Protein AF-X1RLQ7-F1 (afdb_monomer)

Structure (mmCIF, N/CA/C/O backbone):
data_AF-X1RLQ7-F1
#
_entry.id   AF-X1RLQ7-F1
#
loop_
_atom_site.group_PDB
_atom_site.id
_atom_site.type_symbol
_atom_site.label_atom_id
_atom_site.label_alt_id
_atom_site.label_comp_id
_atom_site.label_asym_id
_atom_site.label_entity_id
_atom_site.label_seq_id
_atom_site.pdbx_PDB_ins_code
_atom_site.Cartn_x
_atom_site.Cartn_y
_atom_site.Cartn_z
_atom_site.occupancy
_atom_site.B_iso_or_equiv
_atom_site.auth_seq_id
_atom_site.auth_comp_id
_atom_site.auth_asym_id
_atom_site.auth_atom_id
_atom_site.pdbx_PDB_model_num
ATOM 1 N N . MET A 1 1 ? 13.575 -29.690 31.258 1.00 61.22 1 MET A N 1
ATOM 2 C CA . MET A 1 1 ? 13.373 -28.663 30.211 1.00 61.22 1 MET A CA 1
ATOM 3 C C . MET A 1 1 ? 13.684 -27.314 30.832 1.00 61.22 1 MET A C 1
ATOM 5 O O . MET A 1 1 ? 13.073 -26.993 31.843 1.00 61.22 1 MET A O 1
ATOM 9 N N . GLN A 1 2 ? 14.669 -26.575 30.320 1.00 47.53 2 GLN A N 1
ATOM 10 C CA . GLN A 1 2 ? 14.924 -25.220 30.816 1.00 47.53 2 GLN A CA 1
ATOM 11 C C . GLN A 1 2 ? 13.822 -24.277 30.307 1.00 47.53 2 GLN A C 1
ATOM 13 O O . GLN A 1 2 ? 13.445 -24.383 29.136 1.00 47.53 2 GLN A O 1
ATOM 18 N N . PRO A 1 3 ? 13.277 -23.384 31.151 1.00 53.62 3 PRO A N 1
ATOM 19 C CA . PRO A 1 3 ? 12.331 -22.378 30.693 1.00 53.62 3 PRO A CA 1
ATOM 20 C C . PRO A 1 3 ? 13.017 -21.480 29.661 1.00 53.62 3 PRO A C 1
ATOM 22 O O . PRO A 1 3 ? 14.143 -21.028 29.873 1.00 53.62 3 PRO A O 1
ATOM 25 N N . LEU A 1 4 ? 12.339 -21.234 28.536 1.00 55.34 4 LEU A N 1
ATOM 26 C CA . LEU A 1 4 ? 12.819 -20.294 27.527 1.00 55.34 4 LEU A CA 1
ATOM 27 C C . LEU A 1 4 ? 13.099 -18.941 28.201 1.00 55.34 4 LEU A C 1
ATOM 29 O O . LEU A 1 4 ? 12.265 -18.483 28.992 1.00 55.34 4 LEU A O 1
ATOM 33 N N . PRO A 1 5 ? 14.241 -18.293 27.906 1.00 60.47 5 PRO A N 1
ATOM 34 C CA . PRO A 1 5 ? 14.571 -17.005 28.493 1.00 60.47 5 PRO A CA 1
ATOM 35 C C . PRO A 1 5 ? 13.421 -16.035 28.233 1.00 60.47 5 PRO A C 1
ATOM 37 O O . PRO A 1 5 ? 12.900 -15.953 27.116 1.00 60.47 5 PRO A O 1
ATOM 40 N N . ALA A 1 6 ? 12.992 -15.335 29.285 1.00 65.88 6 ALA A N 1
ATOM 41 C CA . ALA A 1 6 ? 11.900 -14.381 29.207 1.00 65.88 6 ALA A CA 1
ATOM 42 C C . ALA A 1 6 ? 12.154 -13.438 28.025 1.00 65.88 6 ALA A C 1
ATOM 44 O O . ALA A 1 6 ? 13.136 -12.697 28.029 1.00 65.88 6 ALA A O 1
ATOM 45 N N . VAL A 1 7 ? 11.289 -13.502 27.003 1.00 60.47 7 VAL A N 1
ATOM 46 C CA . VAL A 1 7 ? 11.367 -12.644 25.811 1.00 60.47 7 VAL A CA 1
ATOM 47 C C . VAL A 1 7 ? 11.664 -11.220 26.266 1.00 60.47 7 VAL A C 1
ATOM 49 O O . VAL A 1 7 ? 10.840 -10.626 26.972 1.00 60.47 7 VAL A O 1
ATOM 52 N N . ASN A 1 8 ? 12.851 -10.734 25.883 1.00 73.19 8 ASN A N 1
ATOM 53 C CA . ASN A 1 8 ? 13.451 -9.488 26.347 1.00 73.19 8 ASN A CA 1
ATOM 54 C C . ASN A 1 8 ? 12.405 -8.358 26.333 1.00 73.19 8 ASN A C 1
ATOM 56 O O . ASN A 1 8 ? 11.654 -8.206 25.362 1.00 73.19 8 ASN A O 1
ATOM 60 N N . SER A 1 9 ? 12.323 -7.583 27.416 1.00 75.19 9 SER A N 1
ATOM 61 C CA . SER A 1 9 ? 11.326 -6.517 27.599 1.00 75.19 9 SER A CA 1
ATOM 62 C C . SER A 1 9 ? 11.301 -5.526 26.421 1.00 75.19 9 SER A C 1
ATOM 64 O O . SER A 1 9 ? 10.236 -5.015 26.067 1.00 75.19 9 SER A O 1
ATOM 66 N N . THR A 1 10 ? 12.435 -5.349 25.738 1.00 74.69 10 THR A N 1
ATOM 67 C CA . THR A 1 10 ? 12.584 -4.580 24.494 1.00 74.69 10 THR A CA 1
ATOM 68 C C . THR A 1 10 ? 11.750 -5.137 23.334 1.00 74.69 10 THR A C 1
ATOM 70 O O . THR A 1 10 ? 11.008 -4.387 22.701 1.00 74.69 10 THR A O 1
ATOM 73 N N . LEU A 1 11 ? 11.774 -6.452 23.086 1.00 71.06 11 LEU A N 1
ATOM 74 C CA . LEU A 1 11 ? 10.982 -7.082 22.018 1.00 71.06 11 LEU A CA 1
ATOM 75 C C . LEU A 1 11 ? 9.476 -6.937 22.268 1.00 71.06 11 LEU A C 1
ATOM 77 O O . LEU A 1 11 ? 8.699 -6.750 21.331 1.00 71.06 11 LEU A O 1
ATOM 81 N N . ARG A 1 12 ? 9.047 -6.971 23.537 1.00 72.50 12 ARG A N 1
ATOM 82 C CA . ARG A 1 12 ? 7.641 -6.721 23.895 1.00 72.50 12 ARG A CA 1
ATOM 83 C C . ARG A 1 12 ? 7.221 -5.281 23.607 1.00 72.50 12 ARG A C 1
ATOM 85 O O . ARG A 1 12 ? 6.080 -5.075 23.203 1.00 72.50 12 ARG A O 1
ATOM 92 N N . LYS A 1 13 ? 8.111 -4.301 23.802 1.00 75.06 13 LYS A N 1
ATOM 93 C CA . LYS A 1 13 ? 7.840 -2.889 23.483 1.00 75.06 13 LYS A CA 1
ATOM 94 C C . LYS A 1 13 ? 7.728 -2.672 21.972 1.00 75.06 13 LYS A C 1
ATOM 96 O O . LYS A 1 13 ? 6.747 -2.083 21.537 1.00 75.06 13 LYS A O 1
ATOM 101 N N . LEU A 1 14 ? 8.642 -3.241 21.181 1.00 72.31 14 LEU A N 1
ATOM 102 C CA . LEU A 1 14 ? 8.629 -3.130 19.714 1.00 72.31 14 LEU A CA 1
ATOM 103 C C . LEU A 1 14 ? 7.338 -3.670 19.076 1.00 72.31 14 LEU A C 1
ATOM 105 O O . LEU A 1 14 ? 6.803 -3.066 18.150 1.00 72.31 14 LEU A O 1
ATOM 109 N N . ARG A 1 15 ? 6.785 -4.764 19.615 1.00 70.06 15 ARG A N 1
ATOM 110 C CA . ARG A 1 15 ? 5.506 -5.343 19.153 1.00 70.06 15 ARG A CA 1
ATOM 111 C C . ARG A 1 15 ? 4.293 -4.443 19.403 1.00 70.06 15 ARG A C 1
ATOM 113 O O . ARG A 1 15 ? 3.277 -4.596 18.731 1.00 70.06 15 ARG A O 1
ATOM 120 N N . LYS A 1 16 ? 4.380 -3.543 20.386 1.00 74.31 16 LYS A N 1
ATOM 121 C CA . LYS A 1 16 ? 3.316 -2.594 20.743 1.00 74.31 16 LYS A CA 1
ATOM 122 C C . LYS A 1 16 ? 3.457 -1.254 20.025 1.00 74.31 16 LYS A C 1
ATOM 124 O O . LYS A 1 16 ? 2.546 -0.435 20.113 1.00 74.31 16 LYS A O 1
ATOM 129 N N . THR A 1 17 ? 4.570 -1.024 19.330 1.00 76.50 17 THR A N 1
ATOM 130 C CA . THR A 1 17 ? 4.743 0.159 18.493 1.00 76.50 17 THR A CA 1
ATOM 131 C C . THR A 1 17 ? 3.683 0.147 17.384 1.00 76.50 17 THR A C 1
ATOM 133 O O . THR A 1 17 ? 3.513 -0.887 16.727 1.00 76.50 17 THR A O 1
ATOM 136 N N . PRO A 1 18 ? 2.967 1.262 17.160 1.00 78.56 18 PRO A N 1
ATOM 137 C CA . PRO A 1 18 ? 1.991 1.351 16.083 1.00 78.56 18 PRO A CA 1
ATOM 138 C C . PRO A 1 18 ? 2.625 1.066 14.721 1.00 78.56 18 PRO A C 1
ATOM 140 O O . PRO A 1 18 ? 3.740 1.512 14.444 1.00 78.56 18 PRO A O 1
ATOM 143 N N . PHE A 1 19 ? 1.904 0.360 13.851 1.00 76.06 19 PHE A N 1
ATOM 144 C CA . PHE A 1 19 ? 2.432 -0.036 12.543 1.00 76.06 19 PHE A CA 1
ATOM 145 C C . PHE A 1 19 ? 2.889 1.159 11.699 1.00 76.06 19 PHE A C 1
ATOM 147 O O . PHE A 1 19 ? 3.895 1.055 11.014 1.00 76.06 19 PHE A O 1
ATOM 154 N N . PHE A 1 20 ? 2.213 2.311 11.750 1.00 75.69 20 PHE A N 1
ATOM 155 C CA . PHE A 1 20 ? 2.612 3.472 10.942 1.00 75.69 20 PHE A CA 1
ATOM 156 C C . PHE A 1 20 ? 4.056 3.927 11.221 1.00 75.69 20 PHE A C 1
ATOM 158 O O . PHE A 1 20 ? 4.725 4.414 10.318 1.00 75.69 20 PHE A O 1
ATOM 165 N N . VAL A 1 21 ? 4.567 3.727 12.445 1.00 81.19 21 VAL A N 1
ATOM 166 C CA . VAL A 1 21 ? 5.972 4.019 12.769 1.00 81.19 21 VAL A CA 1
ATOM 167 C C . VAL A 1 21 ? 6.874 3.073 11.985 1.00 81.19 21 VAL A C 1
ATOM 169 O O . VAL A 1 21 ? 7.846 3.506 11.379 1.00 81.19 21 VAL A O 1
ATOM 172 N N . TRP A 1 22 ? 6.517 1.789 11.941 1.00 81.62 22 TRP A N 1
ATOM 173 C CA . TRP A 1 22 ? 7.210 0.793 11.129 1.00 81.62 22 TRP A CA 1
ATOM 174 C C . TRP A 1 22 ? 7.111 1.084 9.632 1.00 81.62 22 TRP A C 1
ATOM 176 O O . TRP A 1 22 ? 8.091 0.875 8.926 1.00 81.62 22 TRP A O 1
ATOM 186 N N . LEU A 1 23 ? 5.982 1.618 9.158 1.00 84.00 23 LEU A N 1
ATOM 187 C CA . LEU A 1 23 ? 5.820 2.047 7.770 1.00 84.00 23 LEU A CA 1
ATOM 188 C C . LEU A 1 23 ? 6.787 3.187 7.424 1.00 84.00 23 LEU A C 1
ATOM 190 O O . LEU A 1 23 ? 7.499 3.079 6.433 1.00 84.00 23 LEU A O 1
ATOM 194 N N . ILE A 1 24 ? 6.874 4.230 8.258 1.00 87.38 24 ILE A N 1
ATOM 195 C CA . ILE A 1 24 ? 7.826 5.335 8.057 1.00 87.38 24 ILE A CA 1
ATOM 196 C C . ILE A 1 24 ? 9.273 4.834 8.102 1.00 87.38 24 ILE A C 1
ATOM 198 O O . ILE A 1 24 ? 10.073 5.201 7.242 1.00 87.38 24 ILE A O 1
ATOM 202 N N . LEU A 1 25 ? 9.613 3.969 9.064 1.00 87.12 25 LEU A N 1
ATOM 203 C CA . LEU A 1 25 ? 10.948 3.371 9.153 1.00 87.12 25 LEU A CA 1
ATOM 204 C C . LEU A 1 25 ? 11.274 2.529 7.911 1.00 87.12 25 LEU A C 1
ATOM 206 O O . LEU A 1 25 ? 12.372 2.638 7.374 1.00 87.12 25 LEU A O 1
ATOM 210 N N . GLY A 1 26 ? 10.317 1.736 7.424 1.00 86.50 26 GLY A N 1
ATOM 211 C CA . GLY A 1 26 ? 10.454 0.959 6.193 1.00 86.50 26 GLY A CA 1
ATOM 212 C C . GLY A 1 26 ? 10.637 1.849 4.963 1.00 86.50 26 GLY A C 1
ATOM 213 O O . GLY A 1 26 ? 11.555 1.627 4.180 1.00 86.50 26 GLY A O 1
ATOM 214 N N . GLN A 1 27 ? 9.830 2.904 4.825 1.00 89.38 27 GLN A N 1
ATOM 215 C CA . GLN A 1 27 ? 9.959 3.892 3.749 1.00 89.38 27 GLN A CA 1
ATOM 216 C C . GLN A 1 27 ? 11.317 4.604 3.794 1.00 89.38 27 GLN A C 1
ATOM 218 O O . GLN A 1 27 ? 11.967 4.738 2.762 1.00 89.38 27 GLN A O 1
ATOM 223 N N . SER A 1 28 ? 11.786 4.989 4.984 1.00 90.12 28 SER A N 1
ATOM 224 C CA . SER A 1 28 ? 13.102 5.614 5.176 1.00 90.12 28 SER A CA 1
ATOM 225 C C . SER A 1 28 ? 14.246 4.660 4.829 1.00 90.12 28 SER A C 1
ATOM 227 O O . SER A 1 28 ? 15.216 5.062 4.191 1.00 90.12 28 SER A O 1
ATOM 229 N N . PHE A 1 29 ? 14.127 3.379 5.190 1.00 89.12 29 PHE A N 1
ATOM 230 C CA . PHE A 1 29 ? 15.104 2.362 4.813 1.00 89.12 29 PHE A CA 1
ATOM 231 C C . PHE A 1 29 ? 15.184 2.193 3.290 1.00 89.12 29 PHE A C 1
ATOM 233 O O . PHE A 1 29 ? 16.280 2.229 2.730 1.00 89.12 29 PHE A O 1
ATOM 240 N N . ILE A 1 30 ? 14.040 2.081 2.604 1.00 88.00 30 ILE A N 1
ATOM 241 C CA . ILE A 1 30 ? 13.989 1.994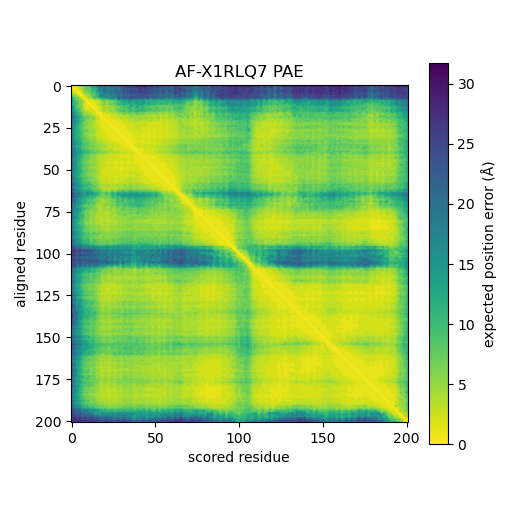 1.133 1.00 88.00 30 ILE A CA 1
ATOM 242 C C . ILE A 1 30 ? 14.554 3.276 0.505 1.00 88.00 30 ILE A C 1
ATOM 244 O O . ILE A 1 30 ? 15.303 3.206 -0.462 1.00 88.00 30 ILE A O 1
ATOM 248 N N . PHE A 1 31 ? 14.262 4.446 1.077 1.00 91.31 31 PHE A N 1
ATOM 249 C CA . PHE A 1 31 ? 14.748 5.734 0.579 1.00 91.31 31 PHE A CA 1
ATOM 250 C C . PHE A 1 31 ? 16.280 5.811 0.569 1.00 91.31 31 PHE A C 1
ATOM 252 O O . PHE A 1 31 ? 16.880 6.194 -0.438 1.00 91.31 31 PHE A O 1
ATOM 259 N N . VAL A 1 32 ? 16.916 5.416 1.676 1.00 92.12 32 VAL A N 1
ATOM 260 C CA . VAL A 1 32 ? 18.382 5.417 1.813 1.00 92.12 32 VAL A CA 1
ATOM 261 C C . VAL A 1 32 ? 19.022 4.339 0.938 1.00 92.12 32 VAL A C 1
ATOM 263 O O . VAL A 1 32 ? 20.085 4.561 0.366 1.00 92.12 32 VAL A O 1
ATOM 266 N N . THR A 1 33 ? 18.375 3.180 0.809 1.00 89.88 33 THR A N 1
ATOM 267 C CA . THR A 1 33 ? 18.898 2.051 0.023 1.00 89.88 33 THR A CA 1
ATOM 268 C C . THR A 1 33 ? 18.562 2.124 -1.467 1.00 89.88 33 THR A C 1
ATOM 270 O O . THR A 1 33 ? 19.088 1.319 -2.232 1.00 89.88 33 THR A O 1
ATOM 273 N N . ALA A 1 34 ? 17.766 3.107 -1.909 1.00 88.38 34 ALA A N 1
ATOM 274 C CA . ALA A 1 34 ? 17.341 3.272 -3.301 1.00 88.38 34 ALA A CA 1
ATOM 275 C C . ALA A 1 34 ? 18.493 3.191 -4.328 1.00 88.38 34 ALA A C 1
ATOM 277 O O . ALA A 1 34 ? 18.337 2.435 -5.288 1.00 88.38 34 ALA A O 1
ATOM 278 N N . PRO A 1 35 ? 19.663 3.843 -4.135 1.00 91.25 35 PRO A N 1
ATOM 279 C CA . PRO A 1 35 ? 20.778 3.743 -5.083 1.00 91.25 35 PRO A CA 1
ATOM 280 C C . PRO A 1 35 ? 21.358 2.331 -5.238 1.00 91.25 35 PRO A C 1
ATOM 282 O O . PRO A 1 35 ? 21.992 2.040 -6.246 1.00 91.25 35 PRO A O 1
ATOM 285 N N . ALA A 1 36 ? 21.173 1.465 -4.238 1.00 87.69 36 ALA A N 1
ATOM 286 C CA . ALA A 1 36 ? 21.674 0.094 -4.248 1.00 87.69 36 ALA A CA 1
ATOM 287 C C . ALA A 1 36 ? 20.666 -0.913 -4.827 1.00 87.69 36 ALA A C 1
ATOM 289 O O . ALA A 1 36 ? 21.068 -2.000 -5.232 1.00 87.69 36 ALA A O 1
ATOM 290 N N . ILE A 1 37 ? 19.369 -0.584 -4.834 1.00 83.31 37 ILE A N 1
ATOM 291 C CA . ILE A 1 37 ? 18.300 -1.531 -5.196 1.00 83.31 37 ILE A CA 1
ATOM 292 C C . ILE A 1 37 ? 17.561 -1.171 -6.486 1.00 83.31 37 ILE A C 1
ATOM 294 O O . ILE A 1 37 ? 16.892 -2.041 -7.037 1.00 83.31 37 ILE A O 1
ATOM 298 N N . ALA A 1 38 ? 17.659 0.074 -6.961 1.00 84.81 38 ALA A N 1
ATOM 299 C CA . ALA A 1 38 ? 16.985 0.552 -8.166 1.00 84.81 38 ALA A CA 1
ATOM 300 C C . ALA A 1 38 ? 17.991 0.928 -9.274 1.00 84.81 38 ALA A C 1
ATOM 302 O O . ALA A 1 38 ? 19.104 1.364 -8.968 1.00 84.81 38 ALA A O 1
ATOM 303 N N . PRO A 1 39 ? 17.611 0.813 -10.562 1.00 85.69 39 PRO A N 1
ATOM 304 C CA . PRO A 1 39 ? 18.398 1.336 -11.675 1.00 85.69 39 PRO A CA 1
ATOM 305 C C . PRO A 1 39 ? 18.705 2.831 -11.491 1.00 85.69 39 PRO A C 1
ATOM 307 O O . PRO A 1 39 ? 17.817 3.565 -11.047 1.00 85.69 39 PRO A O 1
ATOM 310 N N . PRO A 1 40 ? 19.905 3.323 -11.865 1.00 87.44 40 PRO A N 1
ATOM 311 C CA . PRO A 1 40 ? 20.309 4.713 -11.626 1.00 87.44 40 PRO A CA 1
ATOM 312 C C . PRO A 1 40 ? 19.311 5.772 -12.121 1.00 87.44 40 PRO A C 1
ATOM 314 O O . PRO A 1 40 ? 19.134 6.799 -11.469 1.00 87.44 40 PRO A O 1
ATOM 317 N N . ASN A 1 41 ? 18.617 5.513 -13.233 1.00 88.56 41 ASN A N 1
ATOM 318 C CA . ASN A 1 41 ? 17.606 6.406 -13.805 1.00 88.56 41 ASN A CA 1
ATOM 319 C C . ASN A 1 41 ? 16.282 6.450 -13.013 1.00 88.56 41 ASN A C 1
ATOM 321 O O . ASN A 1 41 ? 15.519 7.396 -13.178 1.00 88.56 41 ASN A O 1
ATOM 325 N N . GLU A 1 42 ? 16.007 5.472 -12.144 1.00 85.31 42 GLU A N 1
ATOM 326 C CA . GLU A 1 42 ? 14.782 5.401 -11.331 1.00 85.31 42 GLU A CA 1
ATOM 327 C C . GLU A 1 42 ? 14.999 5.848 -9.875 1.00 85.31 42 GLU A C 1
ATOM 329 O O . GLU A 1 42 ? 14.026 6.095 -9.163 1.00 85.31 42 GLU A O 1
ATOM 334 N N . VAL A 1 43 ? 16.251 5.988 -9.416 1.00 87.19 43 VAL A N 1
ATOM 335 C CA . VAL A 1 43 ? 16.579 6.314 -8.012 1.00 87.19 43 VAL A CA 1
ATOM 336 C C . VAL A 1 43 ? 15.902 7.606 -7.558 1.00 87.19 43 VAL A C 1
ATOM 338 O O . VAL A 1 43 ? 15.221 7.613 -6.534 1.00 87.19 43 VAL A O 1
ATOM 341 N N . VAL A 1 44 ? 16.050 8.687 -8.332 1.00 90.44 44 VAL A N 1
ATOM 342 C CA . VAL A 1 44 ? 15.478 10.000 -7.988 1.00 90.44 44 VAL A CA 1
ATOM 343 C C . VAL A 1 44 ? 13.957 9.920 -7.935 1.00 90.44 44 VAL A C 1
ATOM 345 O O . VAL A 1 44 ? 13.349 10.395 -6.981 1.00 90.44 44 VAL A O 1
ATOM 348 N N . ARG A 1 45 ? 13.338 9.256 -8.915 1.00 86.75 45 ARG A N 1
ATOM 349 C CA . ARG A 1 45 ? 11.884 9.080 -8.974 1.00 86.75 45 ARG A CA 1
ATOM 350 C C . ARG A 1 45 ? 11.362 8.290 -7.772 1.00 86.75 45 ARG A C 1
ATOM 352 O O . ARG A 1 45 ? 10.388 8.712 -7.149 1.00 86.75 45 ARG A O 1
ATOM 359 N N . LEU A 1 46 ? 12.021 7.185 -7.418 1.00 87.12 46 LEU A N 1
ATOM 360 C CA . LEU A 1 46 ? 11.679 6.370 -6.251 1.00 87.12 46 LEU A CA 1
ATOM 361 C C . LEU A 1 46 ? 11.812 7.175 -4.952 1.00 87.12 46 LEU A C 1
ATOM 363 O O . LEU A 1 46 ? 10.904 7.163 -4.122 1.00 87.12 46 LEU A O 1
ATOM 367 N N . GLN A 1 47 ? 12.912 7.913 -4.792 1.00 90.25 47 GLN A N 1
ATOM 368 C CA . GLN A 1 47 ? 13.137 8.772 -3.632 1.00 90.25 47 GLN A CA 1
ATOM 369 C C . GLN A 1 47 ? 12.087 9.881 -3.530 1.00 90.25 47 GLN A C 1
ATOM 371 O O . GLN A 1 47 ? 11.517 10.065 -2.458 1.00 90.25 47 GLN A O 1
ATOM 376 N N . SER A 1 48 ? 11.756 10.564 -4.630 1.00 89.38 48 SER A N 1
ATOM 377 C CA . SER A 1 48 ? 10.696 11.578 -4.651 1.00 89.38 48 SER A CA 1
ATOM 378 C C . SER A 1 48 ? 9.341 10.998 -4.245 1.00 89.38 48 SER A C 1
ATOM 380 O O . SER A 1 48 ? 8.659 11.581 -3.402 1.00 89.38 48 SER A O 1
ATOM 382 N N . ALA A 1 49 ? 8.965 9.831 -4.780 1.00 86.44 49 ALA A N 1
ATOM 383 C CA . ALA A 1 49 ? 7.716 9.170 -4.412 1.00 86.44 49 ALA A CA 1
ATOM 384 C C . ALA A 1 49 ? 7.689 8.802 -2.918 1.00 86.44 49 ALA A C 1
ATOM 386 O O . ALA A 1 49 ? 6.718 9.097 -2.222 1.00 86.44 49 ALA A O 1
ATOM 387 N N . LEU A 1 50 ? 8.778 8.229 -2.394 1.00 89.50 50 LEU A N 1
ATOM 388 C CA . LEU A 1 50 ? 8.920 7.916 -0.970 1.00 89.50 50 LEU A CA 1
ATOM 389 C C . LEU A 1 50 ? 8.819 9.163 -0.092 1.00 89.50 50 LEU A C 1
ATOM 391 O O . LEU A 1 50 ? 8.125 9.128 0.921 1.00 89.50 50 LEU A O 1
ATOM 395 N N . THR A 1 51 ? 9.460 10.269 -0.473 1.00 90.94 51 THR A N 1
ATOM 396 C CA . THR A 1 51 ? 9.353 11.543 0.248 1.00 90.94 51 THR A CA 1
ATOM 397 C C . THR A 1 51 ? 7.907 12.016 0.317 1.00 90.94 51 THR A C 1
ATOM 399 O O . THR A 1 51 ? 7.436 12.359 1.401 1.00 90.94 51 THR A O 1
ATOM 402 N N . VAL A 1 52 ? 7.180 11.985 -0.803 1.00 87.44 52 VAL A N 1
ATOM 403 C CA . VAL A 1 52 ? 5.764 12.371 -0.840 1.00 87.44 52 VAL A CA 1
ATOM 404 C C . VAL A 1 52 ? 4.934 11.471 0.075 1.00 87.44 52 VAL A C 1
ATOM 406 O O . VAL A 1 52 ? 4.199 11.984 0.918 1.00 87.44 52 VAL A O 1
ATOM 409 N N . TYR A 1 53 ? 5.088 10.146 -0.007 1.00 87.00 53 TYR A N 1
ATOM 410 C CA . TYR A 1 53 ? 4.348 9.225 0.860 1.00 87.00 53 TYR A CA 1
ATOM 411 C C . TYR A 1 53 ? 4.702 9.381 2.343 1.00 87.00 53 TYR A C 1
ATOM 413 O O . TYR A 1 53 ? 3.800 9.313 3.179 1.00 87.00 53 TYR A O 1
ATOM 421 N N . MET A 1 54 ? 5.967 9.640 2.688 1.00 89.56 54 MET A N 1
ATOM 422 C CA . MET A 1 54 ? 6.380 9.915 4.068 1.00 89.56 54 MET A CA 1
ATOM 423 C C . MET A 1 54 ? 5.745 11.207 4.589 1.00 89.56 54 MET A C 1
ATOM 425 O O . MET A 1 54 ? 5.153 11.198 5.668 1.00 89.56 54 MET A O 1
ATOM 429 N N . ILE A 1 55 ? 5.809 12.299 3.815 1.00 88.81 55 ILE A N 1
ATOM 430 C CA . ILE A 1 55 ? 5.196 13.588 4.176 1.00 88.81 55 ILE A CA 1
ATOM 431 C C . ILE A 1 55 ? 3.691 13.421 4.362 1.00 88.81 55 ILE A C 1
ATOM 433 O O . ILE A 1 55 ? 3.161 13.843 5.387 1.00 88.81 55 ILE A O 1
ATOM 437 N N . LEU A 1 56 ? 3.011 12.774 3.413 1.00 85.00 56 LEU A N 1
ATOM 438 C CA . LEU A 1 56 ? 1.579 12.511 3.500 1.00 85.00 56 LEU A CA 1
ATOM 439 C C . LEU A 1 56 ? 1.257 11.680 4.744 1.00 85.00 56 LEU A C 1
ATOM 441 O O . LEU A 1 56 ? 0.423 12.085 5.547 1.00 85.00 56 LEU A O 1
ATOM 445 N N . THR A 1 57 ? 1.963 10.570 4.966 1.00 82.00 57 THR A N 1
ATOM 446 C CA . THR A 1 57 ? 1.748 9.694 6.129 1.00 82.00 57 THR A CA 1
ATOM 447 C C . THR A 1 57 ? 1.910 10.462 7.448 1.00 82.00 57 THR A C 1
ATOM 449 O O . THR A 1 57 ? 1.048 10.362 8.323 1.00 82.00 57 THR A O 1
ATOM 452 N N . VAL A 1 58 ? 2.959 11.281 7.584 1.00 84.44 58 VAL A N 1
ATOM 453 C CA . VAL A 1 58 ? 3.182 12.125 8.771 1.00 84.44 58 VAL A CA 1
ATOM 454 C C . VAL A 1 58 ? 2.103 13.200 8.907 1.00 84.44 58 VAL A C 1
ATOM 456 O O . VAL A 1 58 ? 1.537 13.358 9.989 1.00 84.44 58 VAL A O 1
ATOM 459 N N . ALA A 1 59 ? 1.778 13.918 7.829 1.00 83.81 59 ALA A N 1
ATOM 460 C CA . ALA A 1 59 ? 0.748 14.952 7.832 1.00 83.81 59 ALA A CA 1
ATOM 461 C C . ALA A 1 59 ? -0.603 14.377 8.273 1.00 83.81 59 ALA A C 1
ATOM 463 O O . ALA A 1 59 ? -1.253 14.940 9.151 1.00 83.81 59 ALA A O 1
ATOM 464 N N . PHE A 1 60 ? -0.987 13.208 7.756 1.00 77.56 60 PHE A N 1
ATOM 465 C CA . PHE A 1 60 ? -2.217 12.534 8.163 1.00 77.56 60 PHE A CA 1
ATOM 466 C C . PHE A 1 60 ? -2.202 12.128 9.633 1.00 77.56 60 PHE A C 1
ATOM 468 O O . PHE A 1 60 ? -3.202 12.310 10.323 1.00 77.56 60 PHE A O 1
ATOM 475 N N . MET A 1 61 ? -1.075 11.646 10.156 1.00 74.25 61 MET A N 1
ATOM 476 C CA . MET A 1 61 ? -0.972 11.341 11.582 1.00 74.25 61 MET A CA 1
ATOM 477 C C . MET A 1 61 ? -1.140 12.573 12.474 1.00 74.25 61 MET A C 1
ATOM 479 O O . MET A 1 61 ? -1.770 12.474 13.525 1.00 74.25 61 MET A O 1
ATOM 483 N N . VAL A 1 62 ? -0.565 13.712 12.080 1.00 79.38 62 VAL A N 1
ATOM 484 C CA . VAL A 1 62 ? -0.634 14.960 12.854 1.00 79.38 62 VAL A CA 1
ATOM 485 C C . VAL A 1 62 ? -2.029 15.579 12.772 1.00 79.38 62 VAL A C 1
ATOM 487 O O . VAL A 1 62 ? -2.567 16.031 13.783 1.00 79.38 62 VAL A O 1
ATOM 490 N N . LEU A 1 63 ? -2.636 15.580 11.584 1.00 77.38 63 LEU A N 1
ATOM 491 C CA . LEU A 1 63 ? -3.963 16.153 11.357 1.00 77.38 63 LEU A CA 1
ATOM 492 C C . LEU A 1 63 ? -5.080 15.307 11.980 1.00 77.38 63 LEU A C 1
ATOM 494 O O . LEU A 1 63 ? -6.144 15.841 12.311 1.00 77.38 63 LEU A O 1
ATOM 498 N N . GLN A 1 64 ? -4.848 14.009 12.195 1.00 72.50 64 GLN A N 1
ATOM 499 C CA . GLN A 1 64 ? -5.865 13.110 12.717 1.00 72.50 64 GLN A CA 1
ATOM 500 C C . GLN A 1 64 ? -6.002 13.189 14.245 1.00 72.50 64 GLN A C 1
ATOM 502 O O . GLN A 1 64 ? -5.488 12.362 15.000 1.00 72.50 64 GLN A O 1
ATOM 507 N N . LYS A 1 65 ? -6.771 14.186 14.709 1.00 67.88 65 LYS A N 1
ATOM 508 C CA . LYS A 1 65 ? -7.011 14.467 16.140 1.00 67.88 65 LYS A CA 1
ATOM 509 C C . LYS A 1 65 ? -7.620 13.287 16.908 1.00 67.88 65 LYS A C 1
ATOM 511 O O . LYS A 1 65 ? -7.342 13.117 18.093 1.00 67.88 65 LYS A O 1
ATOM 516 N N . LYS A 1 66 ? -8.454 12.469 16.256 1.00 73.19 66 LYS A N 1
ATOM 517 C CA . LYS A 1 66 ? -9.014 11.237 16.833 1.00 73.19 66 LYS A CA 1
ATOM 518 C C . LYS A 1 66 ? -8.295 10.034 16.244 1.00 73.19 66 LYS A C 1
ATOM 520 O O . LYS A 1 66 ? -8.499 9.712 15.079 1.00 73.19 66 LYS A O 1
ATOM 525 N N . LYS A 1 67 ? -7.494 9.340 17.059 1.00 70.38 67 LYS A N 1
ATOM 526 C CA . LYS A 1 67 ? -6.844 8.088 16.642 1.00 70.38 67 LYS A CA 1
ATOM 527 C C . LYS A 1 67 ? -7.912 7.082 16.219 1.00 70.38 67 LYS A C 1
ATOM 529 O O . LYS A 1 67 ? -8.665 6.604 17.067 1.00 70.38 67 LYS A O 1
ATOM 534 N N . LEU A 1 68 ? -7.964 6.765 14.929 1.00 75.19 68 LEU A N 1
ATOM 535 C CA . LEU A 1 68 ? -8.888 5.761 14.409 1.00 75.19 68 LEU A CA 1
ATOM 536 C C . LEU A 1 68 ? -8.510 4.379 14.965 1.00 75.19 68 LEU A C 1
ATOM 538 O O . LEU A 1 68 ? -7.321 4.132 15.193 1.00 75.19 68 LEU A O 1
ATOM 542 N N . PRO A 1 69 ? -9.473 3.461 15.172 1.00 74.69 69 PRO A N 1
ATOM 543 C CA . PRO A 1 69 ? -9.199 2.143 15.751 1.00 74.69 69 PRO A CA 1
ATOM 544 C C . PRO A 1 69 ? -8.076 1.384 15.034 1.00 74.69 69 PRO A C 1
ATOM 546 O O . PRO A 1 69 ? -7.241 0.741 15.664 1.00 74.69 69 PRO A O 1
ATOM 549 N N . TRP A 1 70 ? -7.991 1.525 13.711 1.00 74.12 70 TRP A N 1
ATOM 550 C CA . TRP A 1 70 ? -6.949 0.885 12.916 1.00 74.12 70 TRP A CA 1
ATOM 551 C C . TRP A 1 70 ? -5.547 1.479 13.119 1.00 74.12 70 TRP A C 1
ATOM 553 O O . TRP A 1 70 ? -4.563 0.749 13.011 1.00 74.12 70 TRP A O 1
ATOM 563 N N . MET A 1 71 ? -5.431 2.760 13.492 1.00 72.94 71 MET A N 1
ATOM 564 C CA . MET A 1 71 ? -4.148 3.402 13.831 1.00 72.94 71 MET A CA 1
ATOM 565 C C . MET A 1 71 ? -3.565 2.864 15.144 1.00 72.94 71 MET A C 1
ATOM 567 O O . MET A 1 71 ? -2.393 3.086 15.443 1.00 72.94 71 MET A O 1
ATOM 571 N N . GLN A 1 72 ? -4.394 2.190 15.944 1.00 72.50 72 GLN A N 1
ATOM 572 C CA . GLN A 1 72 ? -4.012 1.572 17.211 1.00 72.50 72 GLN A CA 1
ATOM 573 C C . GLN A 1 72 ? -3.681 0.082 17.058 1.00 72.50 72 GLN A C 1
ATOM 575 O O . GLN A 1 72 ? -3.276 -0.555 18.031 1.00 72.50 72 GLN A O 1
ATOM 580 N N . ALA A 1 73 ? -3.832 -0.483 15.855 1.00 77.94 73 ALA A N 1
ATOM 581 C CA . ALA A 1 73 ? -3.476 -1.867 15.596 1.00 77.94 73 ALA A CA 1
ATOM 582 C C . ALA A 1 73 ? -1.977 -2.096 15.844 1.00 77.94 73 ALA A C 1
ATOM 584 O O . ALA A 1 73 ? -1.115 -1.317 15.423 1.00 77.94 73 ALA A O 1
ATOM 585 N N . THR A 1 74 ? -1.674 -3.198 16.527 1.00 81.31 74 THR A N 1
ATOM 586 C CA . THR A 1 74 ? -0.287 -3.630 16.737 1.00 81.31 74 THR A CA 1
ATOM 587 C C . THR A 1 74 ? 0.340 -4.090 15.423 1.00 81.31 74 THR A C 1
ATOM 589 O O . THR A 1 74 ? -0.369 -4.530 14.514 1.00 81.31 74 THR A O 1
ATOM 592 N N . LEU A 1 75 ? 1.674 -4.059 15.346 1.00 79.56 75 LEU A N 1
ATOM 593 C CA . LEU A 1 75 ? 2.419 -4.543 14.180 1.00 79.56 75 LEU A CA 1
ATOM 594 C C . LEU A 1 75 ? 1.990 -5.964 13.776 1.00 79.56 75 LEU A C 1
ATOM 596 O O . LEU A 1 75 ? 1.685 -6.205 12.615 1.00 79.56 75 LEU A O 1
ATOM 600 N N . ASN A 1 76 ? 1.898 -6.885 14.740 1.00 84.69 76 ASN A N 1
ATOM 601 C CA . ASN A 1 76 ? 1.547 -8.283 14.475 1.00 84.69 76 ASN A CA 1
ATOM 602 C C . ASN A 1 76 ? 0.145 -8.432 13.877 1.00 84.69 76 ASN A C 1
ATOM 604 O O . ASN A 1 76 ? -0.051 -9.218 12.954 1.00 84.69 76 ASN A O 1
ATOM 608 N N . GLN A 1 77 ? -0.827 -7.682 14.402 1.00 85.06 77 GLN A N 1
ATOM 609 C CA . GLN A 1 77 ? -2.189 -7.703 13.880 1.00 85.06 77 GLN A CA 1
ATOM 610 C C . GLN A 1 77 ? -2.233 -7.130 12.461 1.00 85.06 77 GLN A C 1
ATOM 612 O O . GLN A 1 77 ? -2.879 -7.719 11.598 1.00 85.06 77 GLN A O 1
ATOM 617 N N . GLY A 1 78 ? -1.529 -6.021 12.215 1.00 85.62 78 GLY A N 1
ATOM 618 C CA . GLY A 1 78 ? -1.444 -5.422 10.884 1.00 85.62 78 GLY A CA 1
ATOM 619 C C . GLY A 1 78 ? -0.823 -6.371 9.863 1.00 85.62 78 GLY A C 1
ATOM 620 O O . GLY A 1 78 ? -1.418 -6.614 8.819 1.00 85.62 78 GLY A O 1
ATOM 621 N N . ILE A 1 79 ? 0.309 -6.990 10.213 1.00 88.06 79 ILE A N 1
ATOM 622 C CA . ILE A 1 79 ? 0.984 -7.992 9.380 1.00 88.06 79 ILE A CA 1
ATOM 623 C C . ILE A 1 79 ? 0.057 -9.176 9.075 1.00 88.06 79 ILE A C 1
ATOM 625 O O . ILE A 1 79 ? -0.070 -9.564 7.918 1.00 88.06 79 ILE A O 1
ATOM 629 N N . ALA A 1 80 ? -0.613 -9.741 10.085 1.00 90.31 80 ALA A N 1
ATOM 630 C CA . ALA A 1 80 ? -1.483 -10.898 9.888 1.00 90.31 80 ALA A CA 1
ATOM 631 C C . ALA A 1 80 ? -2.639 -10.594 8.920 1.00 90.31 80 ALA A C 1
ATOM 633 O O . ALA A 1 80 ? -2.843 -11.327 7.956 1.00 90.31 80 ALA A O 1
ATOM 634 N N . TRP A 1 81 ? -3.364 -9.492 9.135 1.00 91.75 81 TRP A N 1
ATOM 635 C CA . TRP A 1 81 ? -4.473 -9.100 8.259 1.00 91.75 81 TRP A CA 1
ATOM 636 C C . TRP A 1 81 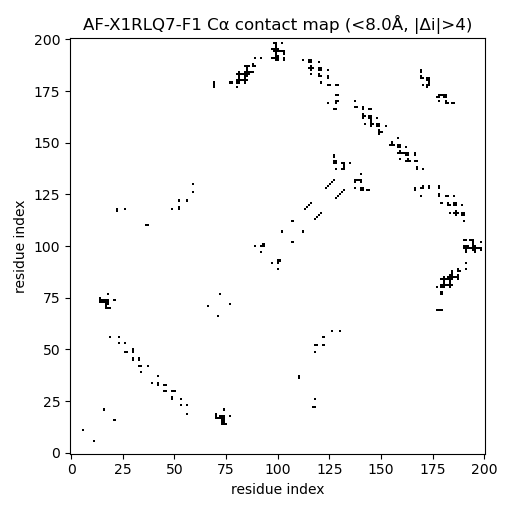? -4.007 -8.712 6.855 1.00 91.75 81 TRP A C 1
ATOM 638 O O . TRP A 1 81 ? -4.681 -9.059 5.887 1.00 91.75 81 TRP A O 1
ATOM 648 N N . PHE A 1 82 ? -2.848 -8.060 6.739 1.00 92.00 82 PHE A N 1
ATOM 649 C CA . PHE A 1 82 ? -2.225 -7.777 5.450 1.00 92.00 82 PHE A CA 1
ATOM 650 C C . PHE A 1 82 ? -1.960 -9.068 4.672 1.00 92.00 82 PHE A C 1
ATOM 652 O O . PHE A 1 82 ? -2.405 -9.198 3.535 1.00 92.00 82 PHE A O 1
ATOM 659 N N . PHE A 1 83 ? -1.306 -10.058 5.287 1.00 92.25 83 PHE A N 1
ATOM 660 C CA . PHE A 1 83 ? -1.018 -11.327 4.616 1.00 92.25 83 PHE A CA 1
ATOM 661 C C . PHE A 1 83 ? -2.281 -12.104 4.246 1.00 92.25 83 PHE A C 1
ATOM 663 O O . PHE A 1 83 ? -2.322 -12.694 3.171 1.00 92.25 83 PHE A O 1
ATOM 670 N N . VAL A 1 84 ? -3.323 -12.073 5.083 1.00 93.44 84 VAL A N 1
ATOM 671 C CA . VAL A 1 84 ? -4.621 -12.678 4.742 1.00 93.44 84 VAL A CA 1
ATOM 672 C C . VAL A 1 84 ? -5.213 -12.020 3.495 1.00 93.44 84 VAL A C 1
ATOM 674 O O . VAL A 1 84 ? -5.589 -12.724 2.562 1.00 93.44 84 VAL A O 1
ATOM 677 N N . GLY A 1 85 ? -5.260 -10.686 3.445 1.00 92.19 85 GLY A N 1
ATOM 678 C CA . GLY A 1 85 ? -5.796 -9.961 2.289 1.00 92.19 85 GLY A CA 1
ATOM 679 C C . GLY A 1 85 ? -4.988 -10.219 1.022 1.00 92.19 85 GLY A C 1
ATOM 680 O O . GLY A 1 85 ? -5.549 -10.517 -0.029 1.00 92.19 85 GLY A O 1
ATOM 681 N N . PHE A 1 86 ? -3.662 -10.189 1.151 1.00 91.06 86 PHE A N 1
ATOM 682 C CA . PHE A 1 86 ? -2.739 -10.465 0.059 1.00 91.06 86 PHE A CA 1
ATOM 683 C C . PHE A 1 86 ? -2.918 -11.879 -0.503 1.00 91.06 86 PHE A C 1
ATOM 685 O O . PHE A 1 86 ? -3.032 -12.047 -1.716 1.00 91.06 86 PHE A O 1
ATOM 692 N N . LEU A 1 87 ? -2.995 -12.892 0.368 1.00 90.31 87 LEU A N 1
ATOM 693 C CA . LEU A 1 87 ? -3.167 -14.288 -0.033 1.00 90.31 87 LEU A CA 1
ATOM 694 C C . LEU A 1 87 ? -4.510 -14.521 -0.732 1.00 90.31 87 LEU A C 1
ATOM 696 O O . LEU A 1 87 ? -4.553 -15.208 -1.748 1.00 90.31 87 LEU A O 1
ATOM 700 N N . VAL A 1 88 ? -5.598 -13.936 -0.221 1.00 90.25 88 VAL A N 1
ATOM 701 C CA . VAL A 1 88 ? -6.922 -14.045 -0.851 1.00 90.25 88 VAL A CA 1
ATOM 702 C C . VAL A 1 88 ? -6.889 -13.477 -2.269 1.00 90.25 88 VAL A C 1
ATOM 704 O O . VAL A 1 88 ? -7.315 -14.158 -3.201 1.00 90.25 88 VAL A O 1
ATOM 707 N N . THR A 1 89 ? -6.332 -12.278 -2.462 1.00 88.00 89 THR A N 1
ATOM 708 C CA . THR A 1 89 ? -6.218 -11.690 -3.805 1.00 88.00 89 THR A CA 1
ATOM 709 C C . THR A 1 89 ? -5.317 -12.518 -4.713 1.00 88.00 89 THR A C 1
ATOM 711 O O . THR A 1 89 ? -5.681 -12.758 -5.860 1.00 88.00 89 THR A O 1
ATOM 714 N N . ALA A 1 90 ? -4.184 -13.007 -4.202 1.00 82.62 90 ALA A N 1
ATOM 715 C CA . ALA A 1 90 ? -3.276 -13.869 -4.954 1.00 82.62 90 ALA A CA 1
ATOM 716 C C . ALA A 1 90 ? -3.977 -15.142 -5.460 1.00 82.62 90 ALA A C 1
ATOM 718 O O . ALA A 1 90 ? -3.844 -15.488 -6.633 1.00 82.62 90 ALA A O 1
ATOM 719 N N . ILE A 1 91 ? -4.765 -15.809 -4.607 1.00 85.00 91 ILE A N 1
ATOM 720 C CA . ILE A 1 91 ? -5.536 -17.007 -4.975 1.00 85.00 91 ILE A CA 1
ATOM 721 C C . ILE A 1 91 ? -6.587 -16.669 -6.036 1.00 85.00 91 ILE A C 1
ATOM 723 O O . ILE A 1 91 ? -6.679 -17.377 -7.036 1.00 85.00 91 ILE A O 1
ATOM 727 N N . VAL A 1 92 ? -7.350 -15.586 -5.855 1.00 85.19 92 VAL A N 1
ATOM 728 C CA . VAL A 1 92 ? -8.382 -15.166 -6.819 1.00 85.19 92 VAL A CA 1
ATOM 729 C C . VAL A 1 92 ? -7.761 -14.855 -8.181 1.00 85.19 92 VAL A C 1
ATOM 731 O O . VAL A 1 92 ? -8.234 -15.351 -9.197 1.00 85.19 92 VAL A O 1
ATOM 734 N N . PHE A 1 93 ? -6.677 -14.084 -8.216 1.00 81.00 93 PHE A N 1
ATOM 735 C CA . PHE A 1 93 ? -6.020 -13.695 -9.466 1.00 81.00 93 PHE A CA 1
ATOM 736 C C . PHE A 1 93 ? -5.379 -14.894 -10.172 1.00 81.00 93 PHE A C 1
ATOM 738 O O . PHE A 1 93 ? -5.472 -15.000 -11.396 1.00 81.00 93 PHE A O 1
ATOM 745 N N . SER A 1 94 ? -4.799 -15.823 -9.404 1.00 74.12 94 SER A N 1
ATOM 746 C CA . SER A 1 94 ? -4.262 -17.082 -9.934 1.00 74.12 94 SER A CA 1
ATOM 747 C C . SER A 1 94 ? -5.372 -17.964 -10.509 1.00 74.12 94 SER A C 1
ATOM 749 O O . SER A 1 94 ? -5.229 -18.488 -11.608 1.00 74.12 94 SER A O 1
ATOM 751 N N . ALA A 1 95 ? -6.508 -18.087 -9.813 1.00 81.06 95 ALA A N 1
ATOM 752 C CA . ALA A 1 95 ? -7.655 -18.871 -10.275 1.00 81.06 95 ALA A CA 1
ATOM 753 C C . ALA A 1 95 ? -8.295 -18.298 -11.551 1.00 81.06 95 ALA A C 1
ATOM 755 O O . ALA A 1 95 ? -8.817 -19.048 -12.372 1.00 81.06 95 ALA A O 1
ATOM 756 N N . LEU A 1 96 ? -8.231 -16.977 -11.733 1.00 79.31 96 LEU A N 1
ATOM 757 C CA . LEU A 1 96 ? -8.707 -16.288 -12.933 1.00 79.31 96 LEU A CA 1
ATOM 758 C C . LEU A 1 96 ? -7.680 -16.277 -14.080 1.00 79.31 96 LEU A C 1
ATOM 760 O O . LEU A 1 96 ? -7.954 -15.679 -15.118 1.00 79.31 96 LEU A O 1
ATOM 764 N N . ASN A 1 97 ? -6.515 -16.921 -13.917 1.00 66.94 97 ASN A N 1
ATOM 765 C CA . ASN A 1 97 ? -5.420 -16.937 -14.894 1.00 66.94 97 ASN A CA 1
ATOM 766 C C . ASN A 1 97 ? -5.029 -15.538 -15.403 1.00 66.94 97 ASN A C 1
ATOM 768 O O . ASN A 1 97 ? -4.645 -15.368 -16.563 1.00 66.94 97 ASN A O 1
ATOM 772 N N . LEU A 1 98 ? -5.106 -14.519 -14.542 1.00 67.19 98 LEU A N 1
ATOM 773 C CA . LEU A 1 98 ? -4.654 -13.180 -14.902 1.00 67.19 98 LEU A CA 1
ATOM 774 C C . LEU A 1 98 ? -3.126 -13.211 -15.038 1.00 67.19 98 LEU A C 1
ATOM 776 O O . LEU A 1 98 ? -2.404 -13.257 -14.039 1.00 67.19 98 LEU A O 1
ATOM 780 N N . GLN A 1 99 ? -2.641 -13.205 -16.288 1.00 59.62 99 GLN A N 1
ATOM 781 C CA . GLN A 1 99 ? -1.228 -13.399 -16.651 1.00 59.62 99 GLN A CA 1
ATOM 782 C C . GLN A 1 99 ? -0.267 -12.495 -15.870 1.00 59.62 99 GLN A C 1
ATOM 784 O O . GLN A 1 99 ? 0.864 -12.897 -15.603 1.00 59.62 99 GLN A O 1
ATOM 789 N N . GLY A 1 100 ? -0.717 -11.318 -15.432 1.00 58.50 100 GLY A N 1
ATOM 790 C CA . GLY A 1 100 ? 0.124 -10.394 -14.688 1.00 58.50 100 GLY A CA 1
ATOM 791 C C . GLY A 1 100 ? 0.657 -10.920 -13.358 1.00 58.50 100 GLY A C 1
ATOM 792 O O . GLY A 1 100 ? 1.829 -10.716 -13.048 1.00 58.50 100 GLY A O 1
ATOM 793 N N . PHE A 1 101 ? -0.136 -11.673 -12.596 1.00 56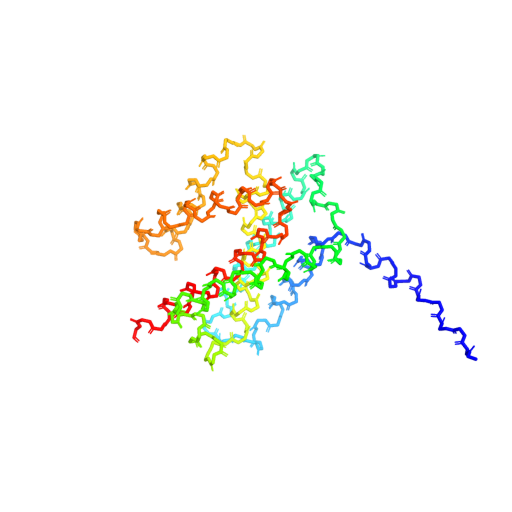.75 101 PHE A N 1
ATOM 794 C CA . PHE A 1 101 ? 0.366 -12.223 -11.334 1.00 56.75 101 PHE A CA 1
ATOM 795 C C . PHE A 1 101 ? 1.488 -13.252 -11.575 1.00 56.75 101 PHE A C 1
ATOM 797 O O . PHE A 1 101 ? 2.488 -13.255 -10.860 1.00 56.75 101 PHE A O 1
ATOM 804 N N . ASN A 1 102 ? 1.367 -14.057 -12.635 1.00 52.97 102 ASN A N 1
ATOM 805 C CA . ASN A 1 102 ? 2.350 -15.079 -13.009 1.00 52.97 102 ASN A CA 1
ATOM 806 C C . ASN A 1 102 ? 3.615 -14.484 -13.656 1.00 52.97 102 ASN A C 1
ATOM 808 O O . ASN A 1 102 ? 4.716 -14.969 -13.407 1.00 52.97 102 ASN A O 1
ATOM 812 N N . LEU A 1 103 ? 3.481 -13.419 -14.454 1.00 53.19 103 LEU A N 1
ATOM 813 C CA . LEU A 1 103 ? 4.610 -12.757 -15.118 1.00 53.19 103 LEU A CA 1
ATOM 814 C C . LEU A 1 103 ? 5.482 -11.978 -14.125 1.00 53.19 103 LEU A C 1
ATOM 816 O O . LEU A 1 103 ? 6.708 -12.051 -14.187 1.00 53.19 103 LEU A O 1
ATOM 820 N N . PHE A 1 104 ? 4.876 -11.287 -13.157 1.00 53.25 104 PHE A N 1
ATOM 821 C CA . PHE A 1 104 ? 5.627 -10.461 -12.208 1.00 53.25 104 PHE A CA 1
ATOM 822 C C . PHE A 1 104 ? 6.408 -11.281 -11.165 1.00 53.25 104 PHE A C 1
ATOM 824 O O . PHE A 1 104 ? 7.462 -10.838 -10.712 1.00 53.25 104 PHE A O 1
ATOM 831 N N . GLN A 1 105 ? 5.942 -12.491 -10.824 1.00 53.34 105 GLN A N 1
ATOM 832 C CA . GLN A 1 105 ? 6.652 -13.419 -9.927 1.00 53.34 105 GLN A CA 1
ATOM 833 C C . GLN A 1 105 ? 7.997 -13.912 -10.482 1.00 53.34 105 GLN A C 1
ATOM 835 O O . GLN A 1 105 ? 8.852 -14.330 -9.702 1.00 53.34 105 GLN A O 1
ATOM 840 N N . LEU A 1 106 ? 8.185 -13.876 -11.804 1.00 49.84 106 LEU A N 1
ATOM 841 C CA . LEU A 1 106 ? 9.332 -14.493 -12.473 1.00 49.84 106 LEU A CA 1
ATOM 842 C C . LEU A 1 106 ? 10.382 -13.481 -12.953 1.00 49.84 106 LEU A C 1
ATOM 844 O O . LEU A 1 106 ? 11.544 -13.854 -13.102 1.00 49.84 106 LEU A O 1
ATOM 848 N N . THR A 1 107 ? 10.006 -12.220 -13.195 1.00 52.94 107 THR A N 1
ATOM 849 C CA . THR A 1 107 ? 10.880 -11.247 -13.885 1.00 52.94 107 THR A CA 1
ATOM 850 C C . THR A 1 107 ? 10.900 -9.841 -13.279 1.00 52.94 107 THR A C 1
ATOM 852 O O . THR A 1 107 ? 11.736 -9.023 -13.667 1.00 52.94 107 THR A O 1
ATOM 855 N N . GLY A 1 108 ? 10.017 -9.530 -12.323 1.00 59.50 108 GLY A N 1
ATOM 856 C CA . GLY A 1 108 ? 9.934 -8.196 -11.729 1.00 59.50 108 GLY A CA 1
ATOM 857 C C . GLY A 1 108 ? 11.117 -7.895 -10.797 1.00 59.50 108 GLY A C 1
ATOM 858 O O . GLY A 1 108 ? 11.479 -8.740 -9.973 1.00 59.50 108 GLY A O 1
ATOM 859 N N . PRO A 1 109 ? 11.720 -6.692 -10.845 1.00 68.94 109 PRO A N 1
ATOM 860 C CA . PRO A 1 109 ? 12.774 -6.352 -9.905 1.00 68.94 109 PRO A CA 1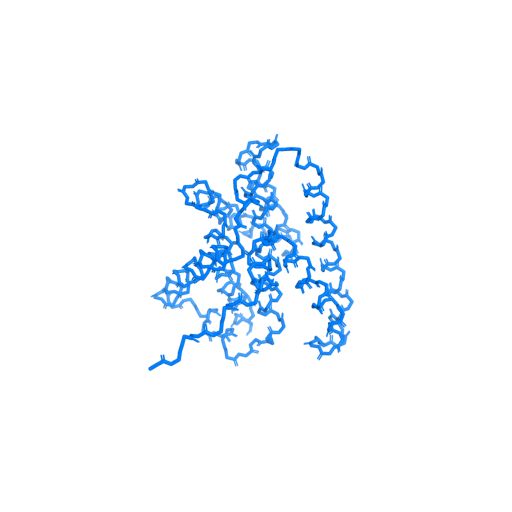
ATOM 861 C C . PRO A 1 109 ? 12.188 -6.246 -8.489 1.00 68.94 109 PRO A C 1
ATOM 863 O O . PRO A 1 109 ? 11.231 -5.511 -8.241 1.00 68.94 109 PRO A O 1
ATOM 866 N N . MET A 1 110 ? 12.772 -6.984 -7.542 1.00 70.38 110 MET A N 1
ATOM 867 C CA . MET A 1 110 ? 12.241 -7.166 -6.182 1.00 70.38 110 MET A CA 1
ATOM 868 C C . MET A 1 110 ? 11.950 -5.846 -5.446 1.00 70.38 110 MET A C 1
ATOM 870 O O . MET A 1 110 ? 11.003 -5.772 -4.662 1.00 70.38 110 MET A O 1
ATOM 874 N N . TYR A 1 111 ? 12.701 -4.777 -5.737 1.00 72.81 111 TYR A N 1
ATOM 875 C CA . TYR A 1 111 ? 12.448 -3.456 -5.157 1.00 72.81 111 TYR A CA 1
ATOM 876 C C . TYR A 1 111 ? 11.089 -2.871 -5.582 1.00 72.81 111 TYR A C 1
ATOM 878 O O . TYR A 1 111 ? 10.423 -2.244 -4.762 1.00 72.81 111 TYR A O 1
ATOM 886 N N . MET A 1 112 ? 10.639 -3.109 -6.822 1.00 72.50 112 MET A N 1
ATOM 887 C CA . MET A 1 112 ? 9.335 -2.647 -7.314 1.00 72.50 112 MET A CA 1
ATOM 888 C C . MET A 1 112 ? 8.194 -3.384 -6.626 1.00 72.50 112 MET A C 1
ATOM 890 O O . MET A 1 112 ? 7.199 -2.744 -6.286 1.00 72.50 112 MET A O 1
ATOM 894 N N . ILE A 1 113 ? 8.353 -4.691 -6.375 1.00 74.94 113 ILE A N 1
ATOM 895 C CA . ILE A 1 113 ? 7.398 -5.486 -5.590 1.00 74.94 113 ILE A CA 1
ATOM 896 C C . ILE A 1 113 ? 7.280 -4.878 -4.196 1.00 74.94 113 ILE A C 1
ATOM 898 O O . ILE A 1 113 ? 6.187 -4.505 -3.778 1.00 74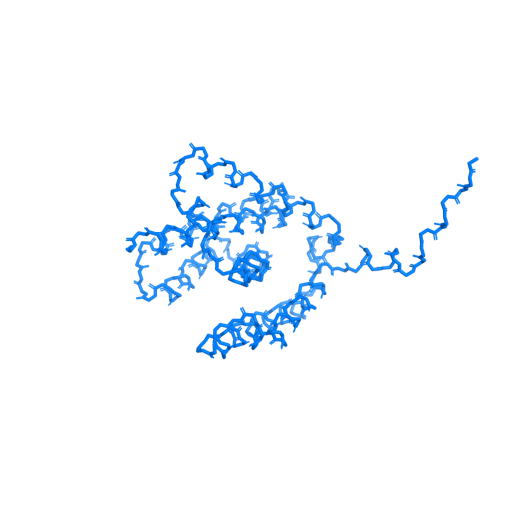.94 113 ILE A O 1
ATOM 902 N N . VAL A 1 114 ? 8.401 -4.735 -3.488 1.00 78.69 114 VAL A N 1
ATOM 903 C CA . VAL A 1 114 ? 8.433 -4.206 -2.117 1.00 78.69 114 VAL A CA 1
ATOM 904 C C . VAL A 1 114 ? 7.826 -2.804 -2.056 1.00 78.69 114 VAL A C 1
ATOM 906 O O . VAL A 1 114 ? 6.984 -2.532 -1.202 1.00 78.69 114 VAL A O 1
ATOM 909 N N . PHE A 1 115 ? 8.188 -1.929 -2.993 1.00 81.56 115 PHE A N 1
ATOM 910 C CA . PHE A 1 115 ? 7.658 -0.574 -3.056 1.00 81.56 115 PHE A CA 1
ATOM 911 C C . PHE A 1 115 ? 6.142 -0.556 -3.311 1.00 81.56 115 PHE A C 1
ATOM 913 O O . PHE A 1 115 ? 5.401 0.039 -2.529 1.00 81.56 115 PHE A O 1
ATOM 920 N N . HIS A 1 116 ? 5.641 -1.253 -4.334 1.00 82.06 116 HIS A N 1
ATOM 921 C CA . HIS A 1 116 ? 4.217 -1.189 -4.686 1.00 82.06 116 HIS A CA 1
ATOM 922 C C . HIS A 1 116 ? 3.303 -1.922 -3.697 1.00 82.06 116 HIS A C 1
ATOM 924 O O . HIS A 1 116 ? 2.145 -1.538 -3.522 1.00 82.06 116 HIS A O 1
ATOM 930 N N . THR A 1 117 ? 3.814 -2.960 -3.033 1.00 82.00 117 THR A N 1
ATOM 931 C CA . THR A 1 117 ? 3.041 -3.765 -2.077 1.00 82.00 117 THR A CA 1
ATOM 932 C C . THR A 1 117 ? 3.049 -3.185 -0.672 1.00 82.00 117 THR A C 1
ATOM 934 O O . THR A 1 117 ? 2.011 -3.159 -0.019 1.00 82.00 117 THR A O 1
ATOM 937 N N . LEU A 1 118 ? 4.201 -2.720 -0.183 1.00 80.44 118 LEU A N 1
ATOM 938 C CA . LEU A 1 118 ? 4.322 -2.260 1.198 1.00 80.44 118 LEU A CA 1
ATOM 939 C C . LEU A 1 118 ? 4.170 -0.751 1.316 1.00 80.44 118 LEU A C 1
ATOM 941 O O . LEU A 1 118 ? 3.536 -0.292 2.263 1.00 80.44 118 LEU A O 1
ATOM 945 N N . VAL A 1 119 ? 4.727 0.022 0.382 1.00 85.38 119 VAL A 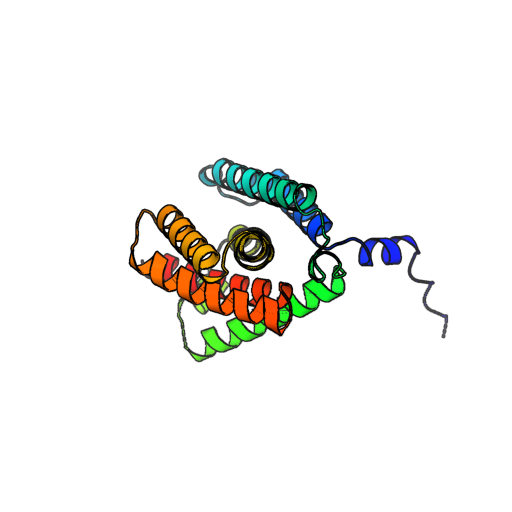N 1
ATOM 946 C CA . VAL A 1 119 ? 4.693 1.488 0.457 1.00 85.38 119 VAL A CA 1
ATOM 947 C C . VAL A 1 119 ? 3.431 2.020 -0.199 1.00 85.38 119 VAL A C 1
ATOM 949 O O . VAL A 1 119 ? 2.587 2.573 0.500 1.00 85.38 119 VAL A O 1
ATOM 952 N N . VAL A 1 120 ? 3.284 1.815 -1.508 1.00 88.81 120 VAL A N 1
ATOM 953 C CA . VAL A 1 120 ? 2.194 2.395 -2.307 1.00 88.81 120 VAL A CA 1
ATOM 954 C C . VAL A 1 120 ? 0.842 1.913 -1.794 1.00 88.81 120 VAL A C 1
ATOM 956 O O . VAL A 1 120 ? 0.049 2.726 -1.324 1.00 88.81 120 VAL A O 1
ATOM 959 N N . ALA A 1 121 ? 0.607 0.595 -1.775 1.00 91.69 121 ALA A N 1
ATOM 960 C CA . ALA A 1 121 ? -0.686 0.053 -1.364 1.00 91.69 121 ALA A CA 1
ATOM 961 C C . ALA A 1 121 ? -1.062 0.459 0.069 1.00 91.69 121 ALA A C 1
ATOM 963 O O . ALA A 1 121 ? -2.201 0.854 0.314 1.00 91.69 121 ALA A O 1
ATOM 964 N N . THR A 1 122 ? -0.124 0.416 1.021 1.00 89.69 122 THR A N 1
ATOM 965 C CA . THR A 1 122 ? -0.418 0.806 2.410 1.00 89.69 122 THR A CA 1
ATOM 966 C C . THR A 1 122 ? -0.711 2.298 2.521 1.00 89.69 122 THR A C 1
ATOM 968 O O . THR A 1 122 ? -1.722 2.675 3.115 1.00 89.69 122 THR A O 1
ATOM 971 N N . SER A 1 123 ? 0.143 3.152 1.949 1.00 88.88 123 SER A N 1
ATOM 972 C CA . SER A 1 123 ? -0.037 4.600 2.022 1.00 88.88 123 SER A CA 1
ATOM 973 C C . SER A 1 123 ? -1.324 5.035 1.333 1.00 88.88 123 SER A C 1
ATOM 975 O O . SER A 1 123 ? -2.103 5.770 1.927 1.00 88.88 123 SER A O 1
ATOM 977 N N . GLU A 1 124 ? -1.615 4.544 0.135 1.00 91.69 124 GLU A N 1
ATOM 978 C CA . GLU A 1 124 ? -2.849 4.897 -0.563 1.00 91.69 124 GLU A CA 1
ATOM 979 C C . GLU A 1 124 ? -4.090 4.383 0.157 1.00 91.69 124 GLU A C 1
ATOM 981 O O . GLU A 1 124 ? -5.038 5.147 0.333 1.00 91.69 124 GLU A O 1
ATOM 986 N N . THR A 1 125 ? -4.061 3.147 0.671 1.00 93.69 125 THR A N 1
ATOM 987 C CA . THR A 1 125 ? -5.200 2.599 1.424 1.00 93.69 125 THR A CA 1
ATOM 988 C C . THR A 1 125 ? -5.515 3.449 2.653 1.00 93.69 125 THR A C 1
ATOM 990 O O . THR A 1 125 ? -6.670 3.729 2.976 1.00 93.69 125 THR A O 1
ATOM 993 N N . PHE A 1 126 ? -4.477 3.925 3.335 1.00 88.88 126 PHE A N 1
ATOM 994 C CA . PHE A 1 126 ? -4.623 4.813 4.482 1.00 88.88 126 PHE A CA 1
ATOM 995 C C . PHE A 1 126 ? -5.210 6.163 4.119 1.00 88.88 126 PHE A C 1
ATOM 997 O O . PHE A 1 126 ? -6.049 6.678 4.856 1.00 88.88 126 PHE A O 1
ATOM 1004 N N . ILE A 1 127 ? -4.799 6.718 2.987 1.00 89.00 127 ILE A N 1
ATOM 1005 C CA . ILE A 1 127 ? -5.254 8.023 2.530 1.00 89.00 127 ILE A CA 1
ATOM 1006 C C . ILE A 1 127 ? -6.701 7.929 2.058 1.00 89.00 127 ILE A C 1
ATOM 1008 O O . ILE A 1 127 ? -7.571 8.599 2.610 1.00 89.00 127 ILE A O 1
ATOM 1012 N N . PHE A 1 128 ? -6.975 7.077 1.075 1.00 93.12 128 PHE A N 1
ATOM 1013 C CA . PHE A 1 128 ? -8.2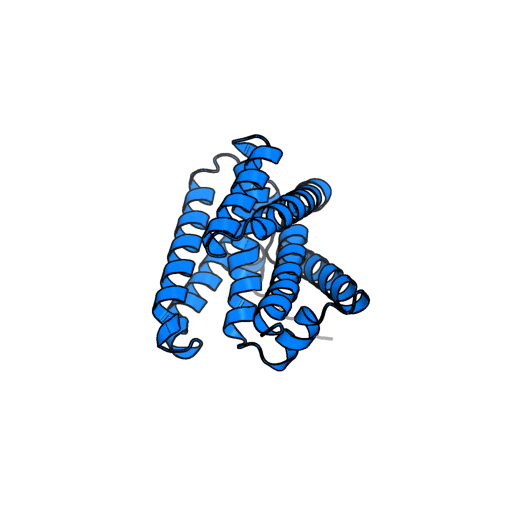23 7.098 0.316 1.00 93.12 128 PHE A CA 1
ATOM 1014 C C . PHE 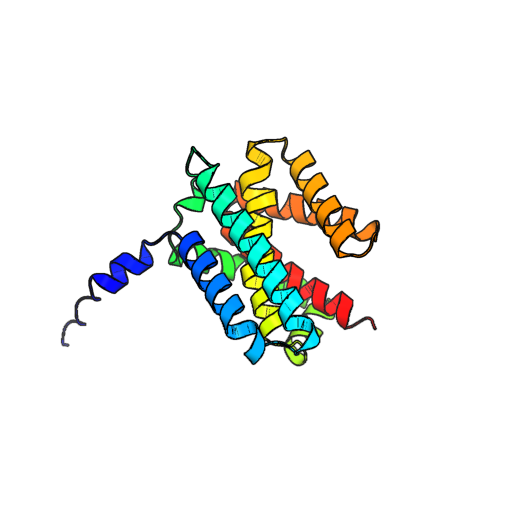A 1 128 ? -9.342 6.260 0.935 1.00 93.12 128 PHE A C 1
ATOM 1016 O O . PHE A 1 128 ? -10.516 6.581 0.743 1.00 93.12 128 PHE A O 1
ATOM 1023 N N . GLN A 1 129 ? -9.014 5.224 1.708 1.00 94.19 129 GLN A N 1
ATOM 1024 C CA . GLN A 1 129 ? -10.002 4.379 2.386 1.00 94.19 129 GLN A CA 1
ATOM 1025 C C . GLN A 1 129 ? -9.976 4.553 3.907 1.00 94.19 129 GLN A C 1
ATOM 1027 O O . GLN A 1 129 ? -11.003 4.385 4.561 1.00 94.19 129 GLN A O 1
ATOM 1032 N N . GLY A 1 130 ? -8.826 4.923 4.473 1.00 89.12 130 GLY A N 1
ATOM 1033 C CA . GLY A 1 130 ? -8.662 5.120 5.909 1.00 89.12 130 GLY A CA 1
ATOM 1034 C C . GLY A 1 130 ? -9.022 6.509 6.406 1.00 89.12 130 GLY A C 1
ATOM 1035 O O . GLY A 1 130 ? -9.644 6.613 7.454 1.00 89.12 130 GLY A O 1
ATOM 1036 N N . PHE A 1 131 ? -8.604 7.566 5.708 1.00 87.06 131 PHE A N 1
ATOM 1037 C CA . PHE A 1 131 ? -8.663 8.937 6.217 1.00 87.06 131 PHE A CA 1
ATOM 1038 C C . PHE A 1 131 ? -9.672 9.807 5.475 1.00 87.06 131 PHE A C 1
ATOM 1040 O O . PHE A 1 131 ? -10.573 10.369 6.095 1.00 87.06 131 PHE A O 1
ATOM 1047 N N . LEU A 1 132 ? -9.541 9.911 4.154 1.00 90.00 132 LEU A N 1
ATOM 1048 C CA . LEU A 1 132 ? -10.340 10.805 3.321 1.00 90.00 132 LEU A CA 1
ATOM 1049 C C . LEU A 1 132 ? -11.864 10.594 3.482 1.00 90.00 132 LEU A C 1
ATOM 1051 O O . LEU A 1 132 ? -12.568 11.600 3.595 1.00 90.00 132 LEU A O 1
ATOM 1055 N N . PRO A 1 133 ? -12.388 9.356 3.635 1.00 92.31 133 PRO A N 1
ATOM 1056 C CA . PRO A 1 133 ? -13.811 9.114 3.907 1.00 92.31 133 PRO A CA 1
ATOM 1057 C C . PRO A 1 133 ? -14.334 9.657 5.250 1.00 92.31 133 PRO A C 1
ATOM 1059 O O . PRO A 1 133 ? -15.535 9.603 5.502 1.00 92.31 133 PRO A O 1
ATOM 1062 N N . HIS A 1 134 ? -13.457 10.133 6.142 1.00 87.00 134 HIS A N 1
ATOM 1063 C CA . HIS A 1 134 ? -13.846 10.816 7.382 1.00 87.00 134 HIS A CA 1
ATOM 1064 C C . HIS A 1 134 ? -13.915 12.342 7.243 1.00 87.00 134 HIS A C 1
ATOM 1066 O O . HIS A 1 134 ? -14.408 13.004 8.155 1.00 87.00 134 HIS A O 1
ATOM 1072 N N . ILE A 1 135 ? -13.413 12.901 6.139 1.00 88.31 135 ILE A N 1
ATOM 1073 C CA . ILE A 1 135 ? -13.497 14.336 5.826 1.00 88.31 135 ILE A CA 1
ATOM 1074 C C . ILE A 1 135 ? -14.612 14.592 4.818 1.00 88.31 135 ILE A C 1
ATOM 1076 O O . ILE A 1 135 ? -15.385 15.534 4.969 1.00 88.31 135 ILE A O 1
ATOM 1080 N N . ILE A 1 136 ? -14.685 13.754 3.787 1.00 92.44 136 ILE A N 1
ATOM 1081 C CA . ILE A 1 136 ? -15.662 13.843 2.702 1.00 92.44 136 ILE A CA 1
ATOM 1082 C C . ILE A 1 136 ? -16.434 12.530 2.586 1.00 92.44 136 ILE A C 1
ATOM 1084 O O . ILE A 1 136 ? -16.094 11.540 3.234 1.00 92.44 136 ILE A O 1
ATOM 1088 N N . THR A 1 137 ? -17.482 12.496 1.762 1.00 95.31 137 THR A N 1
ATOM 1089 C CA . THR A 1 137 ? -18.264 11.266 1.596 1.00 95.31 137 THR A CA 1
ATOM 1090 C C . THR A 1 137 ? -17.397 10.146 0.999 1.00 95.31 137 THR A C 1
ATOM 1092 O O . THR A 1 137 ? -16.538 10.419 0.152 1.00 95.31 137 THR A O 1
ATOM 1095 N N . PRO A 1 138 ? -17.616 8.872 1.384 1.00 94.38 138 PRO A N 1
ATOM 1096 C CA . PRO A 1 138 ? -16.797 7.763 0.896 1.00 94.38 138 PRO A CA 1
ATOM 1097 C C . PRO A 1 138 ? -16.744 7.661 -0.629 1.00 94.38 138 PRO A C 1
ATOM 1099 O O . PRO A 1 138 ? -15.684 7.396 -1.186 1.00 94.38 138 PRO A O 1
ATOM 1102 N N . VAL A 1 139 ? -17.864 7.935 -1.304 1.00 96.06 139 VAL A N 1
ATOM 1103 C CA . VAL A 1 139 ? -17.956 7.921 -2.771 1.00 96.06 139 VAL A CA 1
ATOM 1104 C C . VAL A 1 139 ? -17.042 8.977 -3.392 1.00 96.06 139 VAL A C 1
ATOM 1106 O O . VAL A 1 139 ? -16.299 8.666 -4.317 1.00 96.06 139 VAL A O 1
ATOM 1109 N N . VAL A 1 140 ? -17.033 10.206 -2.863 1.00 96.75 140 VAL A N 1
ATOM 1110 C CA . VAL A 1 140 ? -16.160 11.273 -3.382 1.00 96.75 140 VAL A CA 1
ATOM 1111 C C . VAL A 1 140 ? -14.691 10.960 -3.090 1.00 96.75 140 VAL A C 1
ATOM 1113 O O . VAL A 1 140 ? -13.842 11.195 -3.946 1.00 96.75 140 VAL A O 1
ATOM 1116 N N . ALA A 1 141 ? -14.382 10.351 -1.941 1.00 95.62 141 ALA A N 1
ATOM 1117 C CA . ALA A 1 141 ? -13.030 9.880 -1.639 1.00 95.62 141 ALA A CA 1
ATOM 1118 C C . ALA A 1 141 ? -12.532 8.835 -2.656 1.00 95.62 141 ALA A C 1
ATOM 1120 O O . ALA A 1 141 ? -11.389 8.921 -3.104 1.00 95.62 141 ALA A O 1
ATOM 1121 N N . GLN A 1 142 ? -13.391 7.901 -3.082 1.00 96.88 142 GLN A N 1
ATOM 1122 C CA . GLN A 1 142 ? -13.029 6.932 -4.124 1.00 96.88 142 GLN A CA 1
ATOM 1123 C C . GLN A 1 142 ? -12.964 7.574 -5.514 1.00 96.88 142 GLN A C 1
ATOM 1125 O O . GLN A 1 142 ? -12.133 7.189 -6.331 1.00 96.88 142 GLN A O 1
ATOM 1130 N N . GLY A 1 143 ? -13.782 8.598 -5.778 1.00 95.75 143 GLY A N 1
ATOM 1131 C CA . GLY A 1 143 ? -13.653 9.430 -6.978 1.00 95.75 143 GLY A CA 1
ATOM 1132 C C . GLY A 1 143 ? -12.275 10.090 -7.058 1.00 95.75 143 GLY A C 1
ATOM 1133 O O . GLY A 1 143 ? -11.603 10.000 -8.082 1.00 95.75 143 GLY A O 1
ATOM 1134 N N . ALA A 1 144 ? -11.808 10.671 -5.949 1.00 95.19 144 ALA A N 1
ATOM 1135 C CA . ALA A 1 144 ? -10.464 11.236 -5.849 1.00 95.19 144 ALA A CA 1
ATOM 1136 C C . ALA A 1 144 ? -9.367 10.175 -6.047 1.00 95.19 144 ALA A C 1
ATOM 1138 O O . ALA A 1 144 ? -8.371 10.456 -6.708 1.00 95.19 144 ALA A O 1
ATOM 1139 N N . PHE A 1 145 ? -9.561 8.954 -5.538 1.00 95.12 145 PHE A N 1
ATOM 1140 C CA . PHE A 1 145 ? -8.651 7.826 -5.773 1.00 95.12 145 PHE A CA 1
ATOM 1141 C C . PHE A 1 145 ? -8.562 7.440 -7.259 1.00 95.12 145 PHE A C 1
ATOM 1143 O O . PHE A 1 145 ? -7.469 7.193 -7.771 1.00 95.12 145 PHE A O 1
ATOM 1150 N N . GLY A 1 146 ? -9.695 7.454 -7.968 1.00 93.94 146 GLY A N 1
ATOM 1151 C CA . GLY A 1 146 ? -9.744 7.243 -9.415 1.00 93.94 146 GLY A CA 1
ATOM 1152 C C . GLY A 1 146 ? -9.022 8.339 -10.202 1.00 93.94 146 GLY A C 1
ATOM 1153 O O . GLY A 1 146 ? -8.206 8.037 -11.070 1.00 93.94 146 GLY A O 1
ATOM 1154 N N . ILE A 1 147 ? -9.257 9.611 -9.863 1.00 92.44 147 ILE A N 1
ATOM 1155 C CA . ILE A 1 147 ? -8.580 10.759 -10.497 1.00 92.44 147 ILE A CA 1
ATOM 1156 C C . ILE A 1 147 ? -7.069 10.729 -10.230 1.00 92.44 147 ILE A C 1
ATOM 1158 O O . ILE A 1 147 ? -6.273 11.017 -11.123 1.00 92.44 147 ILE A O 1
ATOM 1162 N N . PHE A 1 148 ? -6.658 10.349 -9.019 1.00 90.81 148 PHE A N 1
ATOM 1163 C CA . PHE A 1 148 ? -5.249 10.163 -8.684 1.00 90.81 148 PHE A CA 1
ATOM 1164 C C . PHE A 1 148 ? -4.588 9.127 -9.608 1.00 90.81 148 PHE A C 1
ATOM 1166 O O . PHE A 1 148 ? -3.523 9.389 -10.164 1.00 90.81 148 PHE A O 1
ATOM 1173 N N . HIS A 1 149 ? -5.249 7.993 -9.855 1.00 89.56 149 HIS A N 1
ATOM 1174 C CA . HIS A 1 149 ? -4.733 6.963 -10.757 1.00 89.56 149 HIS A CA 1
ATOM 1175 C C . HIS A 1 149 ? -4.736 7.389 -12.226 1.00 89.56 149 HIS A C 1
ATOM 1177 O O . HIS A 1 149 ? -3.799 7.067 -12.947 1.00 89.56 149 HIS A O 1
ATOM 1183 N N . TRP A 1 150 ? -5.718 8.169 -12.674 1.00 89.06 150 TRP A N 1
ATOM 1184 C CA . TRP A 1 150 ? -5.704 8.758 -14.018 1.00 89.06 150 TRP A CA 1
ATOM 1185 C C . TRP A 1 150 ? -4.447 9.579 -14.288 1.00 89.06 150 TRP A C 1
ATOM 1187 O O . TRP A 1 150 ? -3.813 9.404 -15.327 1.00 89.06 150 TRP A O 1
ATOM 1197 N N . ALA A 1 151 ? -4.049 10.421 -13.331 1.00 84.62 151 ALA A N 1
ATOM 1198 C CA . ALA A 1 151 ? -2.822 11.201 -13.441 1.00 84.62 151 ALA A CA 1
ATOM 1199 C C . ALA A 1 151 ? -1.578 10.292 -13.474 1.00 84.62 151 ALA A C 1
ATOM 1201 O O . ALA A 1 151 ? -0.686 10.493 -14.298 1.00 84.62 151 ALA A O 1
ATOM 1202 N N . SER A 1 152 ? -1.550 9.253 -12.633 1.00 79.38 152 SER A N 1
ATOM 1203 C CA . SER A 1 152 ? -0.470 8.256 -12.587 1.00 79.38 152 SER A CA 1
ATOM 1204 C C . SER A 1 152 ? -0.359 7.409 -13.865 1.00 79.38 152 SER A C 1
ATOM 1206 O O . SER A 1 152 ? 0.738 6.978 -14.215 1.00 79.38 152 SER A O 1
ATOM 1208 N N . TYR A 1 153 ? -1.464 7.210 -14.590 1.00 80.25 153 TYR A N 1
ATOM 1209 C CA . TYR A 1 153 ? -1.542 6.457 -15.848 1.00 80.25 153 TYR A CA 1
ATOM 1210 C C . TYR A 1 153 ? -1.669 7.355 -17.087 1.00 80.25 153 TYR A C 1
ATOM 1212 O O . TYR A 1 153 ? -2.298 6.968 -18.073 1.00 80.25 153 TYR A O 1
ATOM 1220 N N . LEU A 1 154 ? -1.075 8.554 -17.047 1.00 83.69 154 LEU A N 1
ATOM 1221 C CA . LEU A 1 154 ? -0.942 9.455 -18.203 1.00 83.69 154 LEU A CA 1
ATOM 1222 C C . LEU A 1 154 ? -2.273 9.799 -18.891 1.00 83.69 154 LEU A C 1
ATOM 1224 O O . LEU A 1 154 ? -2.332 10.010 -20.100 1.00 83.69 154 LEU A O 1
ATOM 1228 N N . GLY A 1 155 ? -3.352 9.867 -18.118 1.00 82.12 155 GLY A N 1
ATOM 1229 C CA . GLY A 1 155 ? -4.657 10.278 -18.607 1.00 82.12 155 GLY A CA 1
ATOM 1230 C C . GLY A 1 155 ? -5.559 9.151 -19.119 1.00 82.12 155 GLY A C 1
ATOM 1231 O O . GLY A 1 155 ? -6.564 9.436 -19.774 1.00 82.12 155 GLY A O 1
ATOM 1232 N N . ASN A 1 156 ? -5.250 7.881 -18.832 1.00 84.44 156 ASN A N 1
ATOM 1233 C CA . ASN A 1 156 ? -6.120 6.766 -19.213 1.00 84.44 156 ASN A CA 1
ATOM 1234 C C . ASN A 1 156 ? -7.462 6.799 -18.448 1.00 84.44 156 ASN A C 1
ATOM 1236 O O . ASN A 1 156 ? -7.516 6.569 -17.238 1.00 84.44 156 ASN A O 1
ATOM 1240 N N . TRP A 1 157 ? -8.561 7.045 -19.167 1.00 85.75 157 TRP A N 1
ATOM 1241 C CA . TRP A 1 157 ? -9.918 7.120 -18.613 1.00 85.75 157 TRP A CA 1
ATOM 1242 C C . TRP A 1 157 ? -10.433 5.794 -18.047 1.00 85.75 157 TRP A C 1
ATOM 1244 O O . TRP A 1 157 ? -11.145 5.802 -17.042 1.00 85.75 157 TRP A O 1
ATOM 1254 N N . GLU A 1 158 ? -10.048 4.655 -18.627 1.00 86.81 158 GLU A N 1
ATOM 1255 C CA . GLU A 1 158 ? -10.438 3.334 -18.113 1.00 86.81 158 GLU A CA 1
ATOM 1256 C C . GLU A 1 158 ? -9.853 3.092 -16.718 1.00 86.81 158 GLU A C 1
ATOM 1258 O O . GLU A 1 158 ? -10.503 2.503 -15.848 1.00 86.81 158 GLU A O 1
ATOM 1263 N N . ALA A 1 159 ? -8.659 3.635 -16.464 1.00 82.50 159 ALA A N 1
ATOM 1264 C CA . ALA A 1 159 ? -8.005 3.521 -15.172 1.00 82.50 159 ALA A CA 1
ATOM 1265 C C . ALA A 1 159 ? -8.778 4.235 -14.051 1.00 82.50 159 ALA A C 1
ATOM 1267 O O . ALA A 1 159 ? -8.747 3.759 -12.918 1.00 82.50 159 ALA A O 1
ATOM 1268 N N . ILE A 1 160 ? -9.532 5.307 -14.352 1.00 89.38 160 ILE A N 1
ATOM 1269 C CA . ILE A 1 160 ? -10.429 5.941 -13.366 1.00 89.38 160 ILE A CA 1
ATOM 1270 C C . ILE A 1 160 ? -11.483 4.945 -12.911 1.00 89.38 160 ILE A C 1
ATOM 1272 O O . ILE A 1 160 ? -11.681 4.780 -11.711 1.00 89.38 160 ILE A O 1
ATOM 1276 N N . GLY A 1 161 ? -12.169 4.304 -13.861 1.00 89.50 161 GLY A N 1
ATOM 1277 C CA . GLY A 1 161 ? -13.266 3.385 -13.565 1.00 89.50 161 GLY A CA 1
ATOM 1278 C C . GLY A 1 161 ? -12.790 2.193 -12.740 1.00 89.50 161 GLY A C 1
ATOM 1279 O O . GLY A 1 161 ? -13.383 1.877 -11.708 1.00 89.50 161 GLY A O 1
ATOM 1280 N N . ILE A 1 162 ? -11.670 1.589 -13.147 1.00 90.06 162 ILE A N 1
ATOM 1281 C CA . ILE A 1 162 ? -11.057 0.463 -12.435 1.00 90.06 162 ILE A CA 1
ATOM 1282 C C . ILE A 1 162 ? -10.634 0.885 -11.023 1.00 90.06 162 ILE A C 1
ATOM 1284 O O . ILE A 1 162 ? -11.015 0.228 -10.054 1.00 90.06 162 ILE A O 1
ATOM 1288 N N . ALA A 1 163 ? -9.899 1.993 -10.884 1.00 92.25 163 ALA A N 1
ATOM 1289 C CA . ALA A 1 163 ? -9.428 2.468 -9.586 1.00 92.25 163 ALA A CA 1
ATOM 1290 C C . ALA A 1 163 ? -10.586 2.894 -8.672 1.00 92.25 163 ALA A C 1
ATOM 1292 O O . ALA A 1 163 ? -10.564 2.591 -7.485 1.00 92.25 163 ALA A O 1
ATOM 1293 N N . PHE A 1 164 ? -11.635 3.523 -9.206 1.00 95.12 164 PHE A N 1
ATOM 1294 C CA . PHE A 1 164 ? -12.832 3.882 -8.446 1.00 95.12 164 PHE A CA 1
ATOM 1295 C C . PHE A 1 164 ? -13.530 2.646 -7.863 1.00 95.12 164 PHE A C 1
ATOM 1297 O O . PHE A 1 164 ? -13.811 2.600 -6.663 1.00 95.12 164 PHE A O 1
ATOM 1304 N N . ILE A 1 165 ? -13.773 1.622 -8.691 1.00 95.81 165 ILE A N 1
ATOM 1305 C CA . ILE A 1 165 ? -14.409 0.371 -8.255 1.00 95.81 165 ILE A CA 1
ATOM 1306 C C . ILE A 1 165 ? -13.518 -0.352 -7.240 1.00 95.81 165 ILE A C 1
ATOM 1308 O O . ILE A 1 165 ? -14.001 -0.755 -6.180 1.00 95.81 165 ILE A O 1
ATOM 1312 N N . ALA A 1 166 ? -12.218 -0.468 -7.522 1.00 94.69 166 ALA A N 1
ATOM 1313 C CA . ALA A 1 166 ? -11.253 -1.057 -6.599 1.00 94.69 166 ALA A CA 1
ATOM 1314 C C . ALA A 1 166 ? -11.246 -0.311 -5.255 1.00 94.69 166 ALA A C 1
ATOM 1316 O O . ALA A 1 166 ? -11.345 -0.933 -4.199 1.00 94.69 166 ALA A O 1
ATOM 1317 N N . GLY A 1 167 ? -11.251 1.023 -5.285 1.00 96.44 167 GLY A N 1
ATOM 1318 C CA . GLY A 1 167 ? -11.309 1.868 -4.098 1.00 96.44 167 GLY A CA 1
ATOM 1319 C C . GLY A 1 167 ? -12.566 1.640 -3.256 1.00 96.44 167 GLY A C 1
ATOM 1320 O O . GLY A 1 167 ? -12.474 1.546 -2.031 1.00 96.44 167 GLY A O 1
ATOM 1321 N N . LEU A 1 168 ? -13.736 1.475 -3.886 1.00 97.44 168 LEU A N 1
ATOM 1322 C CA . LEU A 1 168 ? -14.979 1.132 -3.181 1.00 97.44 168 LEU A CA 1
ATOM 1323 C C . LEU A 1 168 ? -14.889 -0.240 -2.503 1.00 97.44 168 LEU A C 1
ATOM 1325 O O . LEU A 1 168 ? -15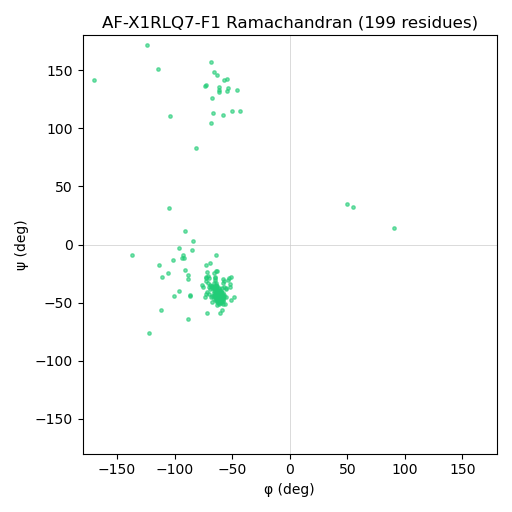.297 -0.377 -1.347 1.00 97.44 168 LEU A O 1
ATOM 1329 N N . VAL A 1 169 ? -14.324 -1.238 -3.187 1.00 96.62 169 VAL A N 1
ATOM 1330 C CA . VAL A 1 169 ? -14.095 -2.575 -2.617 1.00 96.62 169 VAL A CA 1
ATOM 1331 C C . VAL A 1 169 ? -13.144 -2.489 -1.424 1.00 96.62 169 VAL A C 1
ATOM 1333 O O . VAL A 1 169 ? -13.459 -2.997 -0.346 1.00 96.62 169 VAL A O 1
ATOM 1336 N N . PHE A 1 170 ? -12.014 -1.796 -1.571 1.00 97.00 170 PHE A N 1
ATOM 1337 C CA . PHE A 1 170 ? -11.033 -1.620 -0.500 1.00 97.00 170 PHE A CA 1
ATOM 1338 C C . PHE A 1 170 ? -11.639 -0.882 0.697 1.00 97.00 170 PHE A C 1
ATOM 1340 O O . PHE A 1 170 ? -11.416 -1.281 1.839 1.00 97.00 170 PHE A O 1
ATOM 1347 N N . TYR A 1 171 ? -12.465 0.140 0.457 1.00 96.50 171 TYR A N 1
ATOM 1348 C CA . TYR A 1 171 ? -13.173 0.855 1.517 1.00 96.50 171 TYR A CA 1
ATOM 1349 C C . TYR A 1 171 ? -14.149 -0.061 2.262 1.00 96.50 171 TYR A C 1
ATOM 1351 O O . TYR A 1 171 ? -14.137 -0.107 3.493 1.00 96.50 171 TYR A O 1
ATOM 1359 N N . GLY A 1 172 ? -14.950 -0.841 1.530 1.00 95.75 172 GLY A N 1
ATOM 1360 C CA . GLY A 1 172 ? -15.867 -1.816 2.117 1.00 95.75 172 GLY A CA 1
ATOM 1361 C C . GLY A 1 172 ? -15.143 -2.826 3.011 1.00 95.75 172 GLY A C 1
ATOM 1362 O O . GLY A 1 172 ? -15.579 -3.081 4.135 1.00 95.75 172 GLY A O 1
ATOM 1363 N N . LEU A 1 173 ? -13.994 -3.341 2.562 1.00 95.06 173 LEU A N 1
ATOM 1364 C CA . LEU A 1 173 ? -13.144 -4.236 3.354 1.00 95.06 173 LEU A CA 1
ATOM 1365 C C . LEU A 1 173 ? -12.568 -3.545 4.596 1.00 95.06 173 LEU A C 1
ATOM 1367 O O . LEU A 1 173 ? -12.566 -4.135 5.683 1.00 95.06 173 LEU A O 1
ATOM 1371 N N . ALA A 1 174 ? -12.115 -2.298 4.449 1.00 93.25 174 ALA A N 1
ATOM 1372 C CA . ALA A 1 174 ? -11.549 -1.513 5.538 1.00 93.25 174 ALA A CA 1
ATOM 1373 C C . ALA A 1 174 ? -12.572 -1.259 6.654 1.00 93.25 174 ALA A C 1
ATOM 1375 O O . ALA A 1 174 ? -12.235 -1.399 7.831 1.00 93.25 174 ALA A O 1
ATOM 1376 N N . VAL A 1 175 ? -13.819 -0.939 6.288 1.00 91.44 175 VAL A N 1
ATOM 1377 C CA . VAL A 1 175 ? -14.923 -0.708 7.231 1.00 91.44 175 VAL A CA 1
ATOM 1378 C C . VAL A 1 175 ? -15.430 -2.014 7.841 1.00 91.44 175 VAL A C 1
ATOM 1380 O O . VAL A 1 175 ? -15.660 -2.078 9.048 1.00 91.44 175 VAL A O 1
ATOM 1383 N N . ARG A 1 176 ? -15.628 -3.061 7.028 1.00 92.12 176 ARG A N 1
ATOM 1384 C CA . ARG A 1 176 ? -16.278 -4.303 7.478 1.00 92.12 176 ARG A CA 1
ATOM 1385 C C . ARG A 1 176 ? -15.375 -5.190 8.326 1.00 92.12 176 ARG A C 1
ATOM 1387 O O . ARG A 1 176 ? -15.884 -5.885 9.212 1.00 92.12 176 ARG A O 1
ATOM 1394 N N . PHE A 1 177 ? -14.081 -5.204 8.017 1.00 90.75 177 PHE A N 1
ATOM 1395 C CA . PHE A 1 177 ? -13.107 -6.096 8.635 1.00 90.75 177 PHE A CA 1
ATOM 1396 C C . PHE A 1 177 ? -11.987 -5.301 9.291 1.00 90.75 177 PHE A C 1
ATOM 1398 O O . PHE A 1 177 ? -11.923 -5.195 10.516 1.00 90.75 177 PHE A O 1
ATOM 1405 N N . ASN A 1 178 ? -11.073 -4.784 8.473 1.00 88.94 178 ASN A N 1
ATOM 1406 C CA . ASN A 1 178 ? -9.906 -4.054 8.924 1.00 88.94 178 ASN A CA 1
ATOM 1407 C C . ASN A 1 178 ? -9.210 -3.391 7.729 1.00 88.94 178 ASN A C 1
ATOM 1409 O O . ASN A 1 178 ? -9.063 -4.013 6.677 1.00 88.94 178 ASN A O 1
ATOM 1413 N N . ILE A 1 179 ? -8.697 -2.174 7.907 1.00 91.75 179 ILE A N 1
ATOM 1414 C CA . ILE A 1 179 ? -7.907 -1.488 6.877 1.00 91.75 179 ILE A CA 1
ATOM 1415 C C . ILE A 1 179 ? -6.684 -2.297 6.425 1.00 91.75 179 ILE A C 1
ATOM 1417 O O . ILE A 1 179 ? -6.316 -2.241 5.263 1.00 91.75 179 ILE A O 1
ATOM 1421 N N . TRP A 1 180 ? -6.082 -3.096 7.309 1.00 91.44 180 TRP A N 1
ATOM 1422 C CA . TRP A 1 180 ? -4.921 -3.925 6.984 1.00 91.44 180 TRP A CA 1
ATOM 1423 C C . TRP A 1 180 ? -5.260 -5.040 6.002 1.00 91.44 180 TRP A C 1
ATOM 1425 O O . TRP A 1 180 ? -4.453 -5.345 5.129 1.00 91.44 180 TRP A O 1
ATOM 1435 N N . LEU A 1 181 ? -6.467 -5.604 6.109 1.00 93.94 181 LEU A N 1
ATOM 1436 C CA . LEU A 1 181 ? -6.978 -6.550 5.121 1.00 93.94 181 LEU A CA 1
ATOM 1437 C C . LEU A 1 181 ? -7.105 -5.858 3.762 1.00 93.94 181 LEU A C 1
ATOM 1439 O O . LEU A 1 181 ? -6.654 -6.403 2.759 1.00 93.94 181 LEU A O 1
ATOM 1443 N N . ALA A 1 182 ? -7.659 -4.641 3.741 1.00 95.44 182 ALA A N 1
ATOM 1444 C CA . ALA A 1 182 ? -7.758 -3.842 2.524 1.00 95.44 182 ALA A CA 1
ATOM 1445 C C . ALA A 1 182 ? -6.374 -3.520 1.930 1.00 95.44 182 ALA A C 1
ATOM 1447 O O . ALA A 1 182 ? -6.197 -3.694 0.730 1.00 95.44 182 ALA A O 1
ATOM 1448 N N . CYS A 1 183 ? -5.375 -3.161 2.751 1.00 93.81 183 CYS A N 1
ATOM 1449 C CA . CYS A 1 183 ? -3.993 -2.950 2.298 1.00 93.81 183 CYS A CA 1
ATOM 1450 C C . CYS A 1 183 ? -3.420 -4.208 1.636 1.00 93.81 183 CYS A C 1
ATOM 1452 O O . CYS A 1 183 ? -2.796 -4.116 0.585 1.00 93.81 183 CYS A O 1
ATOM 1454 N N . GLY A 1 184 ? -3.641 -5.382 2.236 1.00 93.56 184 GLY A N 1
ATOM 1455 C CA . GLY A 1 184 ? -3.207 -6.659 1.672 1.00 93.56 184 GLY A CA 1
ATOM 1456 C C . GLY A 1 184 ? -3.868 -6.955 0.328 1.00 93.56 184 GLY A C 1
ATOM 1457 O O . GLY A 1 184 ? -3.192 -7.319 -0.634 1.00 93.56 184 GLY A O 1
ATOM 1458 N N . VAL A 1 185 ? -5.184 -6.740 0.244 1.00 95.00 185 VAL A N 1
ATOM 1459 C CA . VAL A 1 185 ? -5.943 -6.922 -0.998 1.00 95.00 185 VAL A CA 1
ATOM 1460 C C . VAL A 1 185 ? -5.456 -5.961 -2.085 1.00 95.00 185 VAL A C 1
ATOM 1462 O O . VAL A 1 185 ? -5.229 -6.398 -3.212 1.00 95.00 185 VAL A O 1
ATOM 1465 N N . HIS A 1 186 ? -5.235 -4.690 -1.741 1.00 95.31 186 HIS A N 1
ATOM 1466 C CA . HIS A 1 186 ? -4.696 -3.667 -2.637 1.00 95.31 186 HIS A CA 1
ATOM 1467 C C . HIS A 1 186 ? -3.268 -4.011 -3.090 1.00 95.31 186 HIS A C 1
ATOM 1469 O O . HIS A 1 186 ? -2.960 -3.936 -4.274 1.00 95.31 186 HIS A O 1
ATOM 1475 N N . ALA A 1 187 ? -2.403 -4.490 -2.195 1.00 91.81 187 ALA A N 1
ATOM 1476 C CA . ALA A 1 187 ? -1.058 -4.934 -2.553 1.00 91.81 187 ALA A CA 1
ATOM 1477 C C . ALA A 1 187 ? -1.078 -6.097 -3.560 1.00 91.81 187 ALA A C 1
ATOM 1479 O O . ALA A 1 187 ? -0.332 -6.077 -4.540 1.00 91.81 187 ALA A O 1
ATOM 1480 N N . GLY A 1 188 ? -1.953 -7.087 -3.351 1.00 89.31 188 GLY A N 1
ATOM 1481 C CA . GLY A 1 188 ? -2.152 -8.181 -4.304 1.00 89.31 188 GLY A CA 1
ATOM 1482 C C . GLY A 1 188 ? -2.694 -7.691 -5.651 1.00 89.31 188 GLY A C 1
ATOM 1483 O O . GLY A 1 188 ? -2.223 -8.129 -6.699 1.00 89.31 188 GLY A O 1
ATOM 1484 N N . PHE A 1 189 ? -3.625 -6.732 -5.622 1.00 89.25 189 PHE A N 1
ATOM 1485 C CA . PHE A 1 189 ? -4.174 -6.094 -6.819 1.00 89.25 189 PHE A CA 1
ATOM 1486 C C . PHE A 1 189 ? -3.082 -5.367 -7.614 1.00 89.25 189 PHE A C 1
ATOM 1488 O O . PHE A 1 189 ? -2.978 -5.568 -8.821 1.00 89.25 189 PHE A O 1
ATOM 1495 N N . ASN A 1 190 ? -2.211 -4.608 -6.939 1.00 86.69 190 ASN A N 1
ATOM 1496 C CA . ASN A 1 190 ? -1.092 -3.908 -7.569 1.00 86.69 190 ASN A CA 1
ATOM 1497 C C . ASN A 1 190 ? -0.136 -4.875 -8.266 1.00 86.69 190 ASN A C 1
ATOM 1499 O O . ASN A 1 190 ? 0.249 -4.611 -9.398 1.00 86.69 190 ASN A O 1
ATOM 1503 N N . ILE A 1 191 ? 0.214 -6.008 -7.646 1.00 81.19 191 ILE A N 1
ATOM 1504 C CA . ILE A 1 191 ? 1.037 -7.033 -8.313 1.00 81.19 191 ILE A CA 1
ATOM 1505 C C . ILE A 1 191 ? 0.340 -7.560 -9.568 1.00 81.19 191 ILE A C 1
ATOM 1507 O O . ILE A 1 191 ? 0.955 -7.627 -10.631 1.00 81.19 191 ILE A O 1
ATOM 1511 N N . GLY A 1 192 ? -0.938 -7.927 -9.446 1.00 78.19 192 GLY A N 1
ATOM 1512 C CA . GLY A 1 192 ? -1.710 -8.455 -10.565 1.00 78.19 192 GLY A CA 1
ATOM 1513 C C . GLY A 1 192 ? -1.767 -7.476 -11.737 1.00 78.19 192 GLY A C 1
ATOM 1514 O O . GLY A 1 192 ? -1.467 -7.853 -12.867 1.00 78.19 192 GLY A O 1
ATOM 1515 N N . MET A 1 193 ? -2.083 -6.211 -11.459 1.00 75.69 193 MET A N 1
ATOM 1516 C CA . MET A 1 193 ? -2.176 -5.161 -12.474 1.00 75.69 193 MET A CA 1
ATOM 1517 C C . MET A 1 193 ? -0.817 -4.775 -13.056 1.00 75.69 193 MET A C 1
ATOM 1519 O O . MET A 1 193 ? -0.709 -4.634 -14.270 1.00 75.69 193 MET A O 1
ATOM 1523 N N . LEU A 1 194 ? 0.232 -4.645 -12.236 1.00 70.06 194 LEU A N 1
ATOM 1524 C CA . LEU A 1 194 ? 1.583 -4.349 -12.723 1.00 70.06 194 LEU A CA 1
ATOM 1525 C C . LEU A 1 194 ? 2.060 -5.409 -13.707 1.00 70.06 194 LEU A C 1
ATOM 1527 O O . LEU A 1 194 ? 2.618 -5.067 -14.743 1.00 70.06 194 LEU A O 1
ATOM 1531 N N . GLY A 1 195 ? 1.803 -6.685 -13.435 1.00 60.31 195 GLY A N 1
ATOM 1532 C CA . GLY A 1 195 ? 2.164 -7.715 -14.394 1.00 60.31 195 GLY A CA 1
ATOM 1533 C C . GLY A 1 195 ? 1.317 -7.702 -15.670 1.00 60.31 195 GLY A C 1
ATOM 1534 O O . GLY A 1 195 ? 1.828 -8.096 -16.710 1.00 60.31 195 GLY A O 1
ATOM 1535 N N . ILE A 1 196 ? 0.056 -7.249 -15.629 1.00 58.50 196 ILE A N 1
ATOM 1536 C CA . ILE A 1 196 ? -0.755 -7.067 -16.848 1.00 58.50 196 ILE A CA 1
ATOM 1537 C C . ILE A 1 196 ? -0.167 -5.923 -17.684 1.00 58.50 196 ILE A C 1
ATOM 1539 O O . ILE A 1 196 ? -0.008 -6.060 -18.892 1.00 58.50 196 ILE A O 1
ATOM 1543 N N . LEU A 1 197 ? 0.203 -4.816 -17.036 1.00 53.22 197 LEU A N 1
ATOM 1544 C CA . LEU A 1 197 ? 0.745 -3.626 -17.695 1.00 53.22 197 LEU A CA 1
ATOM 1545 C C . LEU A 1 197 ? 2.162 -3.831 -18.250 1.00 53.22 197 LEU A C 1
ATOM 1547 O O . LEU A 1 197 ? 2.501 -3.243 -19.270 1.00 53.22 197 LEU A O 1
ATOM 1551 N N . VAL A 1 198 ? 2.988 -4.645 -17.589 1.00 51.72 198 VAL A N 1
ATOM 1552 C CA . VAL A 1 198 ? 4.366 -4.947 -18.021 1.00 51.72 198 VAL A CA 1
ATOM 1553 C C . VAL A 1 198 ? 4.415 -6.143 -18.980 1.00 51.72 198 VAL A C 1
ATOM 1555 O O . VAL A 1 198 ? 5.301 -6.208 -19.822 1.00 51.72 198 VAL A O 1
ATOM 1558 N N . GLY A 1 199 ? 3.481 -7.089 -18.857 1.00 43.38 199 GLY A N 1
ATOM 1559 C CA . GLY A 1 199 ? 3.446 -8.333 -19.628 1.00 43.38 199 GLY A CA 1
ATOM 1560 C C . GLY A 1 199 ? 2.633 -8.300 -20.925 1.00 43.38 199 GLY A C 1
ATOM 1561 O O . GLY A 1 199 ? 2.710 -9.246 -21.700 1.00 43.38 199 GLY A O 1
ATOM 1562 N N . GLY A 1 200 ? 1.836 -7.252 -21.148 1.00 39.19 200 GLY A N 1
ATOM 1563 C CA . GLY A 1 200 ? 1.063 -7.040 -22.378 1.00 39.19 200 GLY A CA 1
ATOM 1564 C C . GLY A 1 200 ? 1.789 -6.232 -23.461 1.00 39.19 200 GLY A C 1
ATOM 1565 O O . GLY A 1 200 ? 1.131 -5.782 -24.399 1.00 39.19 200 GLY A O 1
ATOM 1566 N N . GLY A 1 201 ? 3.097 -6.001 -23.299 1.00 35.19 201 GLY A N 1
ATOM 1567 C CA . GLY A 1 201 ? 3.980 -5.352 -24.276 1.00 35.19 201 GLY A CA 1
ATOM 1568 C C . GLY A 1 201 ? 4.839 -6.347 -25.040 1.00 35.19 201 GLY A C 1
ATOM 1569 O O . GLY A 1 201 ? 5.199 -7.387 -24.445 1.00 35.19 201 GLY A O 1
#

Radius of gyration: 17.72 Å; Cα contacts (8 Å, |Δi|>4): 231; chains: 1; bounding box: 40×45×55 Å

Foldseek 3Di:
DDPDPDPPPVVVVLQQPFVLVVLLVLLVVCLVCLVVQDDPVCNVVSNVVSVVLNVLSVVQVVPCPDCDPQRRDTPVRLVVLLQVLQVVLLVVLVVVPLVLLVQCVPDPRVSVLCCLQRRVLLSLLCQLQNGVCVVDPNLVSLLVQLVVVCVVVVNDPVSSVVSSVLSVVLNCCCVPPRSSSSSNNSSNVSSSVNRNVVVVD

Organism: NCBI:txid412755

Nearest PDB structures (foldseek):
  7spt-assembly1_A  TM=2.692E-01  e=2.355E+00  Homo sapiens

Sequence (201 aa):
MQPLPAVNSTLRKLRKTPFFVWLILGQSFIFVTAPAIAPPNEVVRLQSALTVYMILTVAFMVLQKKKLPWMQATLNQGIAWFFVGFLVTAIVFSALNLQGFNLFQLTGPMYMIVFHTLVVATSETFIFQGFLPHIITPVVAQGAFGIFHWASYLGNWEAIGIAFIAGLVFYGLAVRFNIWLACGVHAGFNIGMLGILVGGG

pLDDT: mean 81.93, std 12.8, range [35.19, 97.44]

Solvent-accessible surface area (backbone atoms only — not comparable to full-atom values): 10389 Å² total; per-residue (Å²): 133,83,78,77,76,77,78,52,72,66,62,60,50,61,47,62,40,39,38,67,60,53,50,49,52,50,46,50,51,50,48,72,42,24,76,82,64,40,60,82,90,47,25,64,58,52,36,52,52,43,52,51,51,47,52,49,54,50,50,52,59,69,68,44,84,68,79,48,77,72,68,69,36,32,35,65,58,39,52,52,32,18,51,52,20,22,49,54,36,47,51,54,41,57,74,68,63,46,61,7,46,64,47,37,77,77,71,54,60,66,55,58,53,51,41,45,36,60,47,47,22,39,52,49,39,44,44,40,48,62,43,38,41,79,80,44,58,56,67,58,22,16,48,51,46,4,53,53,43,14,64,76,53,80,64,39,67,67,45,24,57,53,38,24,54,51,38,50,52,35,30,52,37,27,74,76,74,33,52,34,28,20,19,12,30,42,15,29,45,47,46,32,49,50,12,40,71,64,62,76,108

Mean predicted aligned error: 7.13 Å

Secondary structure (DSSP, 8-state):
-PPPP---HHHHHHHHSBHHHHHHHHHHHHHHHHHHHS-HHHHHHHHHHHHHHHHHHHHHHHH-SS--GGGG-BHHHHHHHHHHHHHHHHHHHHHTT-HHHHHHHHHS-HHHHHIIIIIIHHHHIIIIIIIGGGTS-HHHHHHHHHHHHHHHTTT-HHHHHHHHHHHHHHHHHHHHT-HHHHHHHHHHHHHHHHHHHHHT-